Protein AF-A0A7S4VWF3-F1 (afdb_monomer_lite)

Organism: NCBI:txid311494

Foldseek 3Di:
DDDDDDDDDDDPPPPPPDVPPQQPQLVLCVPVLVADNLLSCCCCPVVVQRDLLCLLPVDDPVCLLVCCVPVGQCPRPPRVPCVDPSNVSNSVSSVSSSVVSNCVNLPNPPPDDDDDDDDDDDDPPPPPDPDDHDPPPDDLVRVLVVVVVCVQCVVVVVQQWAPWDWDDDVQFIWIWIQRNVVRDIDIWTWGDDSVVPDIDTDD

Secondary structure (DSSP, 8-state):
-----------------------HHHHHHHHTS---HHHHHHHHHTS---SHHHHHHSS-TTTHHHHIIIIIITTSTT---TTSHHHHHHHHHHHHHHHHHHHHHTT--------------------SSS-PPP--S--HHHHHHHHHHHHH-GGGGT--EEEEEEEEETTEEEEEEEETTTTEEEEEEEEEEGGGTEEEEE-

Structure (mmCIF, N/CA/C/O backbone):
data_AF-A0A7S4VWF3-F1
#
_entry.id   AF-A0A7S4VWF3-F1
#
loop_
_atom_site.group_PDB
_atom_site.id
_atom_site.type_symbol
_atom_site.label_atom_id
_atom_site.label_alt_id
_atom_site.label_comp_id
_atom_site.label_asym_id
_atom_site.label_entity_id
_atom_site.label_seq_id
_atom_site.pdbx_PDB_ins_code
_atom_site.Cartn_x
_atom_site.Cartn_y
_atom_site.Cartn_z
_atom_site.occupancy
_atom_site.B_iso_or_equiv
_atom_site.auth_seq_id
_atom_site.auth_comp_id
_atom_site.auth_asym_id
_atom_site.auth_atom_id
_atom_site.pdbx_PDB_model_num
ATOM 1 N N . SER A 1 1 ? 25.649 -27.040 -58.177 1.00 38.53 1 SER A N 1
ATOM 2 C CA . SER A 1 1 ? 25.524 -25.720 -57.527 1.00 38.53 1 SER A CA 1
ATOM 3 C C . SER A 1 1 ? 24.231 -25.697 -56.737 1.00 38.53 1 SER A C 1
ATOM 5 O O . SER A 1 1 ? 23.183 -25.820 -57.344 1.00 38.53 1 SER A O 1
ATOM 7 N N . SER A 1 2 ? 24.266 -25.858 -55.409 1.00 35.47 2 SER A N 1
ATOM 8 C CA . SER A 1 2 ? 24.386 -24.754 -54.426 1.00 35.47 2 SER A CA 1
ATOM 9 C C . SER A 1 2 ? 23.274 -23.717 -54.653 1.00 35.47 2 SER A C 1
ATOM 11 O O . SER A 1 2 ? 23.246 -23.131 -55.724 1.00 35.47 2 SER A O 1
ATOM 13 N N . ARG A 1 3 ? 22.368 -23.399 -53.720 1.00 34.69 3 ARG A N 1
ATOM 14 C CA . ARG A 1 3 ? 22.593 -23.067 -52.304 1.00 34.69 3 ARG A CA 1
ATOM 15 C C . ARG A 1 3 ? 21.216 -22.914 -51.597 1.00 34.69 3 ARG A C 1
ATOM 17 O O . ARG A 1 3 ? 20.309 -22.385 -52.221 1.00 34.69 3 ARG A O 1
ATOM 24 N N . PHE A 1 4 ? 21.108 -23.408 -50.352 1.00 33.81 4 P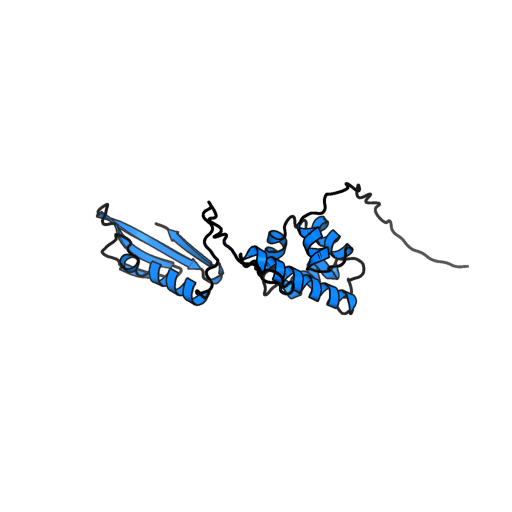HE A N 1
ATOM 25 C CA . PHE A 1 4 ? 20.362 -22.915 -49.162 1.00 33.81 4 PHE A CA 1
ATOM 26 C C . PHE A 1 4 ? 19.228 -21.878 -49.374 1.00 33.81 4 PHE A C 1
ATOM 28 O O . PHE A 1 4 ? 19.432 -20.899 -50.070 1.00 33.81 4 PHE A O 1
ATOM 35 N N . GLY A 1 5 ? 18.045 -21.929 -48.750 1.00 35.91 5 GLY A N 1
ATOM 36 C CA . GLY A 1 5 ? 17.690 -22.355 -47.389 1.00 35.91 5 GLY A CA 1
ATOM 37 C C . GLY A 1 5 ? 17.003 -21.188 -46.638 1.00 35.91 5 GLY A C 1
ATOM 38 O O . GLY A 1 5 ? 17.432 -20.053 -46.801 1.00 35.91 5 GLY A O 1
ATOM 39 N N . LEU A 1 6 ? 16.007 -21.510 -45.789 1.00 35.34 6 LEU A N 1
ATOM 40 C CA . LEU A 1 6 ? 15.236 -20.676 -44.820 1.00 35.34 6 LEU A CA 1
ATOM 41 C C . LEU A 1 6 ? 13.997 -19.946 -45.390 1.00 35.34 6 LEU A C 1
ATOM 43 O O . LEU A 1 6 ? 14.118 -19.114 -46.273 1.00 35.34 6 LEU A O 1
ATOM 47 N N . LYS A 1 7 ? 12.738 -20.270 -45.042 1.00 34.75 7 LYS A N 1
ATOM 48 C CA . LYS A 1 7 ? 12.044 -20.552 -43.757 1.00 34.75 7 LYS A CA 1
ATOM 49 C C . LYS A 1 7 ? 11.736 -19.270 -42.944 1.00 34.75 7 LYS A C 1
ATOM 51 O O . LYS A 1 7 ? 12.524 -18.884 -42.096 1.00 34.75 7 LYS A O 1
ATOM 56 N N . GLN A 1 8 ? 10.500 -18.780 -43.150 1.00 39.03 8 GLN A N 1
ATOM 57 C CA . GLN A 1 8 ? 9.500 -18.255 -42.183 1.00 39.03 8 GLN A CA 1
ATOM 58 C C . GLN A 1 8 ? 9.097 -16.769 -42.260 1.00 39.03 8 GLN A C 1
ATOM 60 O O . GLN A 1 8 ? 9.904 -15.922 -42.635 1.00 39.03 8 GLN A O 1
ATOM 65 N N . PRO A 1 9 ? 7.807 -16.491 -41.961 1.00 45.38 9 PRO A N 1
ATOM 66 C CA . PRO A 1 9 ? 7.101 -15.271 -42.307 1.00 45.38 9 PRO A CA 1
ATOM 67 C C . PRO A 1 9 ? 7.215 -14.249 -41.179 1.00 45.38 9 PRO A C 1
ATOM 69 O O . PRO A 1 9 ? 7.190 -14.599 -40.000 1.00 45.38 9 PRO A O 1
ATOM 72 N N . ILE A 1 10 ? 7.277 -12.972 -41.534 1.00 37.25 10 ILE A N 1
ATOM 73 C CA . ILE A 1 10 ? 7.151 -11.893 -40.559 1.00 37.25 10 ILE A CA 1
ATOM 74 C C . ILE A 1 10 ? 5.753 -11.319 -40.720 1.00 37.25 10 ILE A C 1
ATOM 76 O O . ILE A 1 10 ? 5.419 -10.732 -41.748 1.00 37.25 10 ILE A O 1
ATOM 80 N N . HIS A 1 11 ? 4.924 -11.583 -39.713 1.00 37.62 11 HIS A N 1
ATOM 81 C CA . HIS A 1 11 ? 3.607 -10.995 -39.551 1.00 37.62 11 HIS A CA 1
ATOM 82 C C . HIS A 1 11 ? 3.705 -9.477 -39.702 1.00 37.62 11 HIS A C 1
ATOM 84 O O . HIS A 1 11 ? 4.313 -8.791 -38.881 1.00 37.62 11 HIS A O 1
ATOM 90 N N . ASN A 1 12 ? 3.078 -8.978 -40.763 1.00 34.81 12 ASN A N 1
ATOM 91 C CA . ASN A 1 12 ? 2.768 -7.576 -40.957 1.00 34.81 12 ASN A CA 1
ATOM 92 C C . ASN A 1 12 ? 1.714 -7.169 -39.919 1.00 34.81 12 ASN A C 1
ATOM 94 O O . ASN A 1 12 ? 0.515 -7.227 -40.183 1.00 34.81 12 ASN A O 1
ATOM 98 N N . TRP A 1 13 ? 2.158 -6.795 -38.720 1.00 29.92 13 TRP A N 1
ATOM 99 C CA . TRP A 1 13 ? 1.352 -5.955 -37.845 1.00 29.92 13 TRP A CA 1
ATOM 100 C C . TRP A 1 13 ? 1.549 -4.521 -38.304 1.00 29.92 13 TRP A C 1
ATOM 102 O O . TRP A 1 13 ? 2.472 -3.817 -37.897 1.00 29.92 13 TRP A O 1
ATOM 112 N N . GLN A 1 14 ? 0.667 -4.114 -39.210 1.00 31.77 14 GLN A N 1
ATOM 113 C CA . GLN A 1 14 ? 0.405 -2.718 -39.493 1.00 31.77 14 GLN A CA 1
ATOM 114 C C . GLN A 1 14 ? -0.172 -2.113 -38.202 1.00 31.77 14 GLN A C 1
ATOM 116 O O . GLN A 1 14 ? -1.382 -2.117 -37.988 1.00 31.77 14 GLN A O 1
ATOM 121 N N . CYS A 1 15 ? 0.689 -1.658 -37.288 1.00 28.88 15 CYS A N 1
ATOM 122 C CA . CYS A 1 15 ? 0.255 -0.822 -36.178 1.00 28.88 15 CYS A CA 1
ATOM 123 C C . CYS A 1 15 ? -0.239 0.481 -36.794 1.00 28.88 15 CYS A C 1
ATOM 125 O O . CYS A 1 15 ? 0.558 1.307 -37.238 1.00 28.88 15 CYS A O 1
ATOM 127 N N . SER A 1 16 ? -1.561 0.624 -36.878 1.00 31.53 16 SER A N 1
ATOM 128 C CA . SER A 1 16 ? -2.222 1.882 -37.174 1.00 31.53 16 SER A CA 1
ATOM 129 C C . SER A 1 16 ? -1.616 2.953 -36.277 1.00 31.53 16 SER A C 1
ATOM 131 O O . SER A 1 16 ? -1.860 2.987 -35.070 1.00 31.53 16 SER A O 1
ATOM 133 N N . SER A 1 17 ? -0.793 3.802 -36.884 1.00 41.66 17 SER A N 1
ATOM 134 C CA . SER A 1 17 ? -0.270 5.021 -36.299 1.00 41.66 17 SER A CA 1
ATOM 135 C C . SER A 1 17 ? -1.445 5.966 -36.087 1.00 41.66 17 SER A C 1
ATOM 137 O O . SER A 1 17 ? -1.712 6.852 -36.897 1.00 41.66 17 SER A O 1
ATOM 139 N N . HIS A 1 18 ? -2.179 5.751 -35.000 1.00 34.28 18 HIS A N 1
ATOM 140 C CA . HIS A 1 18 ? -2.857 6.854 -34.356 1.00 34.28 18 HIS A CA 1
ATOM 141 C C . HIS A 1 18 ? -1.744 7.800 -33.902 1.00 34.28 18 HIS A C 1
ATOM 143 O O . HIS A 1 18 ? -0.791 7.331 -33.269 1.00 34.28 18 HIS A O 1
ATOM 149 N N . PRO A 1 19 ? -1.805 9.105 -34.207 1.00 43.84 19 PRO A N 1
ATOM 150 C CA . PRO A 1 19 ? -1.012 10.078 -33.480 1.00 43.84 19 PRO A CA 1
ATOM 151 C C . PRO A 1 19 ? -1.574 10.106 -32.056 1.00 43.84 19 PRO A C 1
ATOM 153 O O . PRO A 1 19 ? -2.391 10.951 -31.703 1.00 43.84 19 PRO A O 1
ATOM 156 N N . ALA A 1 20 ? -1.214 9.096 -31.262 1.00 45.59 20 ALA A N 1
ATOM 157 C CA . ALA A 1 20 ? -1.519 9.055 -29.854 1.00 45.59 20 ALA A CA 1
ATOM 158 C C . ALA A 1 20 ? -0.804 10.263 -29.263 1.00 45.59 20 ALA A C 1
ATOM 160 O O . ALA A 1 20 ? 0.421 10.372 -29.359 1.00 45.59 20 ALA A O 1
ATOM 161 N N . ALA A 1 21 ? -1.571 11.190 -28.692 1.00 50.94 21 ALA A N 1
ATOM 162 C CA . ALA A 1 21 ? -1.029 12.073 -27.679 1.00 50.94 21 ALA A CA 1
ATOM 163 C C . ALA A 1 21 ? -0.186 11.183 -26.756 1.00 50.94 21 ALA A C 1
ATOM 165 O O . ALA A 1 21 ? -0.717 10.221 -26.198 1.00 50.94 21 ALA A O 1
ATOM 166 N N . MET A 1 22 ? 1.134 11.398 -26.729 1.00 61.12 22 MET A N 1
ATOM 167 C CA . MET A 1 22 ? 2.022 10.559 -25.928 1.00 61.12 22 MET A CA 1
ATOM 168 C C . MET A 1 22 ? 1.459 10.504 -24.512 1.00 61.12 22 MET A C 1
ATOM 170 O O . MET A 1 22 ? 1.149 11.550 -23.939 1.00 61.12 22 MET A O 1
ATOM 174 N N . SER A 1 23 ? 1.288 9.295 -23.972 1.00 73.50 23 SER A N 1
ATOM 175 C CA . SER A 1 23 ? 0.817 9.153 -22.599 1.00 73.50 23 SER A CA 1
ATOM 176 C C . SER A 1 23 ? 1.778 9.893 -21.669 1.00 73.50 23 SER A C 1
ATOM 178 O O . SER A 1 23 ? 2.980 9.989 -21.941 1.00 73.50 23 SER A O 1
ATOM 180 N N . ALA A 1 24 ? 1.261 10.420 -20.559 1.00 78.75 24 ALA A N 1
ATOM 181 C CA . ALA A 1 24 ? 2.091 11.121 -19.580 1.00 78.75 24 ALA A CA 1
ATOM 182 C C . ALA A 1 24 ? 3.281 10.251 -19.125 1.00 78.75 24 ALA A C 1
ATOM 184 O O . ALA A 1 24 ? 4.382 10.763 -18.925 1.00 78.75 24 ALA A O 1
ATOM 185 N N . LEU A 1 25 ? 3.091 8.924 -19.064 1.00 81.25 25 LEU A N 1
ATOM 186 C CA . LEU A 1 25 ? 4.159 7.959 -18.814 1.00 81.25 25 LEU A CA 1
ATOM 187 C C . LEU A 1 25 ? 5.212 7.926 -19.933 1.00 81.25 25 LEU A C 1
ATOM 189 O O . LEU A 1 25 ? 6.406 7.959 -19.638 1.00 81.25 25 LEU A O 1
ATOM 193 N N . ALA A 1 26 ? 4.807 7.873 -21.206 1.00 82.25 26 ALA A N 1
ATOM 194 C CA . ALA A 1 26 ? 5.749 7.860 -22.327 1.00 82.25 26 ALA A CA 1
ATOM 195 C C . ALA A 1 26 ? 6.644 9.105 -22.314 1.00 82.25 26 ALA A C 1
ATOM 197 O O . ALA A 1 26 ? 7.864 9.016 -22.461 1.00 82.25 26 ALA A O 1
ATOM 198 N N . GLN A 1 27 ? 6.031 10.265 -22.075 1.00 81.81 27 GLN A N 1
ATOM 199 C CA . GLN A 1 27 ? 6.728 11.542 -22.025 1.00 81.81 27 GLN A CA 1
ATOM 200 C C . GLN A 1 27 ? 7.688 11.627 -20.828 1.00 81.81 27 GLN A C 1
ATOM 202 O O . GLN A 1 27 ? 8.812 12.102 -20.987 1.00 81.81 27 GLN A O 1
ATOM 207 N N . PHE A 1 28 ? 7.288 11.102 -19.668 1.00 83.75 28 PHE A N 1
ATOM 208 C CA . PHE A 1 28 ? 8.131 11.001 -18.476 1.00 83.75 28 PHE A CA 1
ATOM 209 C C . PHE A 1 28 ? 9.357 10.098 -18.700 1.00 83.75 28 PHE A C 1
ATOM 211 O O . PHE A 1 28 ? 10.493 10.489 -18.432 1.00 83.75 28 PHE A O 1
ATOM 218 N N . LEU A 1 29 ? 9.170 8.901 -19.265 1.00 85.56 29 LEU A N 1
ATOM 219 C CA . LEU A 1 29 ? 10.279 7.969 -19.498 1.00 85.56 29 LEU A CA 1
ATOM 220 C C . LEU A 1 29 ? 11.288 8.499 -20.531 1.00 85.56 29 LEU A C 1
ATOM 222 O O . LEU A 1 29 ? 12.496 8.315 -20.358 1.00 85.56 29 LEU A O 1
ATOM 226 N N . LEU A 1 30 ? 10.814 9.189 -21.573 1.00 82.94 30 LEU A N 1
ATOM 227 C CA . LEU A 1 30 ? 11.665 9.800 -22.600 1.00 82.94 30 LEU A CA 1
ATOM 228 C C . LEU A 1 30 ? 12.433 11.025 -22.081 1.00 82.94 30 LEU A C 1
ATOM 230 O O . LEU A 1 30 ? 13.633 11.151 -22.338 1.00 82.94 30 LEU A O 1
ATOM 234 N N . ASN A 1 31 ? 11.769 11.923 -21.349 1.00 79.75 31 ASN A N 1
ATOM 235 C CA . ASN A 1 31 ? 12.356 13.206 -20.954 1.00 79.75 31 ASN A CA 1
ATOM 236 C C . ASN A 1 31 ? 13.151 13.115 -19.648 1.00 79.75 31 ASN A C 1
ATOM 238 O O . ASN A 1 31 ? 14.320 13.521 -19.614 1.00 79.75 31 ASN A O 1
ATOM 242 N N . ASP A 1 32 ? 12.537 12.559 -18.604 1.00 77.12 32 ASP A N 1
ATOM 243 C CA . ASP A 1 32 ? 13.110 12.470 -17.259 1.00 77.12 32 ASP A CA 1
ATOM 244 C C . ASP A 1 32 ? 13.979 11.219 -17.115 1.00 77.12 32 ASP A C 1
ATOM 246 O O . ASP A 1 32 ? 15.108 11.280 -16.630 1.00 77.12 32 ASP A O 1
ATOM 250 N N . GLY A 1 33 ? 13.488 10.082 -17.613 1.00 76.94 33 GLY A N 1
ATOM 251 C CA . GLY A 1 33 ? 14.220 8.816 -17.582 1.00 76.94 33 GLY A CA 1
ATOM 252 C C . GLY A 1 33 ? 15.327 8.697 -18.630 1.00 76.94 33 GLY A C 1
ATOM 253 O O . GLY A 1 33 ? 16.226 7.868 -18.481 1.00 76.94 33 GLY A O 1
ATOM 254 N N . ARG A 1 34 ? 15.273 9.500 -19.706 1.00 81.44 34 ARG A N 1
ATOM 255 C CA . ARG A 1 34 ? 16.136 9.376 -20.903 1.00 81.44 34 ARG A CA 1
ATOM 256 C C . ARG A 1 34 ? 16.149 7.958 -21.489 1.00 81.44 34 ARG A C 1
ATOM 258 O O . ARG A 1 34 ? 17.138 7.541 -22.103 1.00 81.44 34 ARG A O 1
ATOM 265 N N . VAL A 1 35 ? 15.072 7.211 -21.263 1.00 83.00 35 VAL A N 1
ATOM 266 C CA . VAL A 1 35 ? 14.900 5.826 -21.699 1.00 83.00 35 VAL A CA 1
ATOM 267 C C . VAL A 1 35 ? 14.734 5.802 -23.216 1.00 83.00 35 VAL A C 1
ATOM 269 O O . VAL A 1 35 ? 14.142 6.708 -23.801 1.00 83.00 35 VAL A O 1
ATOM 272 N N . ASP A 1 36 ? 15.299 4.785 -23.862 1.00 84.12 36 ASP A N 1
ATOM 273 C CA . ASP A 1 36 ? 15.212 4.633 -25.313 1.00 84.12 36 ASP A CA 1
ATOM 274 C C . ASP A 1 36 ? 13.757 4.498 -25.798 1.00 84.12 36 ASP A C 1
ATOM 276 O O . ASP A 1 36 ? 12.934 3.834 -25.164 1.00 84.12 36 ASP A O 1
ATOM 280 N N . ALA A 1 37 ? 13.439 5.100 -26.946 1.00 80.94 37 ALA A N 1
ATOM 281 C CA . ALA A 1 37 ? 12.085 5.122 -27.493 1.00 80.94 37 ALA A CA 1
ATOM 282 C C . ALA A 1 37 ? 11.513 3.715 -27.742 1.00 80.94 37 ALA A C 1
ATOM 284 O O . ALA A 1 37 ? 10.313 3.507 -27.558 1.00 80.94 37 ALA A O 1
ATOM 285 N N . GLN A 1 38 ? 12.350 2.731 -28.099 1.00 78.12 38 GLN A N 1
ATOM 286 C CA . GLN A 1 38 ? 11.892 1.351 -28.292 1.00 78.12 38 GLN A CA 1
ATOM 287 C C . GLN A 1 38 ? 11.464 0.703 -26.971 1.00 78.12 38 GLN A C 1
ATOM 289 O O . GLN A 1 38 ? 10.473 -0.026 -26.922 1.00 78.12 38 GLN A O 1
ATOM 294 N N . VAL A 1 39 ? 12.177 1.012 -25.888 1.00 80.75 39 VAL A N 1
ATOM 295 C CA . VAL A 1 39 ? 11.854 0.543 -24.538 1.00 80.75 39 VAL A CA 1
ATOM 296 C C . VAL A 1 39 ? 10.562 1.200 -24.046 1.00 80.75 39 VAL A C 1
ATOM 298 O O . VAL A 1 39 ? 9.691 0.517 -23.514 1.00 80.75 39 VAL A O 1
ATOM 301 N N . VAL A 1 40 ? 10.385 2.501 -24.287 1.00 82.38 40 VAL A N 1
ATOM 302 C CA . VAL A 1 40 ? 9.151 3.224 -23.929 1.00 82.38 40 VAL A CA 1
ATOM 303 C C . VAL A 1 40 ? 7.939 2.707 -24.705 1.00 82.38 40 VAL A C 1
ATOM 305 O O . VAL A 1 40 ? 6.874 2.499 -24.119 1.00 82.38 40 VAL A O 1
ATOM 308 N N . SER A 1 41 ? 8.102 2.434 -26.002 1.00 80.50 41 SER A N 1
ATOM 309 C CA . SER A 1 41 ? 7.056 1.819 -26.825 1.00 80.50 41 SER A CA 1
ATOM 310 C C . SER A 1 41 ? 6.650 0.454 -26.274 1.00 80.50 41 SER A C 1
ATOM 312 O O . SER A 1 41 ? 5.464 0.161 -26.173 1.00 80.50 41 SER A O 1
ATOM 314 N N . TYR A 1 42 ? 7.614 -0.370 -25.857 1.00 81.44 42 TYR A N 1
ATOM 315 C CA . TYR A 1 42 ? 7.329 -1.672 -25.259 1.00 81.44 42 TYR A CA 1
ATOM 316 C C . TYR A 1 42 ? 6.576 -1.544 -23.923 1.00 81.44 42 TYR A C 1
ATOM 318 O O . TYR A 1 42 ? 5.564 -2.213 -23.717 1.00 81.44 42 TYR A O 1
ATOM 326 N N . VAL A 1 43 ? 7.007 -0.642 -23.036 1.00 81.00 43 VAL A N 1
ATOM 327 C CA . VAL A 1 43 ? 6.359 -0.419 -21.729 1.00 81.00 43 VAL A CA 1
ATOM 328 C C . VAL A 1 43 ? 4.913 0.072 -21.873 1.00 81.00 43 VAL A C 1
ATOM 330 O O . VAL A 1 43 ? 4.028 -0.377 -21.151 1.00 81.00 43 VAL A O 1
ATOM 333 N N . THR A 1 44 ? 4.645 0.957 -22.828 1.00 79.56 44 THR A N 1
ATOM 334 C CA . THR A 1 44 ? 3.305 1.545 -22.999 1.00 79.56 44 THR A CA 1
ATOM 335 C C . THR A 1 44 ? 2.372 0.692 -23.854 1.00 79.56 44 THR A C 1
ATOM 337 O O . THR A 1 44 ? 1.175 0.668 -23.602 1.00 79.56 44 THR A O 1
ATOM 340 N N . GLN A 1 45 ? 2.891 -0.042 -24.843 1.00 76.81 45 GLN A N 1
ATOM 341 C CA . GLN A 1 45 ? 2.058 -0.821 -25.769 1.00 76.81 45 GLN A CA 1
ATOM 342 C C . GLN A 1 45 ? 1.964 -2.304 -25.397 1.00 76.81 45 GLN A C 1
ATOM 344 O O . GLN A 1 45 ? 0.929 -2.921 -25.630 1.00 76.81 45 GLN A O 1
ATOM 349 N N . THR A 1 46 ? 3.035 -2.892 -24.849 1.00 76.69 46 THR A N 1
ATOM 350 C CA . THR A 1 46 ? 3.084 -4.330 -24.513 1.00 76.69 46 THR A CA 1
ATOM 351 C C . THR A 1 46 ? 2.750 -4.580 -23.049 1.00 76.69 46 THR A C 1
ATOM 353 O O . THR A 1 46 ? 1.925 -5.438 -22.759 1.00 76.69 46 THR A O 1
ATOM 356 N N . LEU A 1 47 ? 3.357 -3.821 -22.131 1.00 77.00 47 LEU A N 1
ATOM 357 C CA . LEU A 1 47 ? 3.030 -3.906 -20.700 1.00 77.00 47 LEU A CA 1
ATOM 358 C C . LEU A 1 47 ? 1.766 -3.115 -20.331 1.00 77.00 47 LEU A C 1
ATOM 360 O O . LEU A 1 47 ? 1.259 -3.296 -19.231 1.00 77.00 47 LEU A O 1
ATOM 364 N N . GLN A 1 48 ? 1.260 -2.279 -21.249 1.00 79.38 48 GLN A N 1
ATOM 365 C CA . GLN A 1 48 ? 0.041 -1.476 -21.080 1.00 79.38 48 GLN A CA 1
ATOM 366 C C . GLN A 1 48 ? 0.037 -0.667 -19.778 1.00 79.38 48 GLN A C 1
ATOM 368 O O . GLN A 1 48 ? -0.961 -0.594 -19.072 1.00 79.38 48 GLN A O 1
ATOM 373 N N . LEU A 1 49 ? 1.180 -0.071 -19.435 1.00 79.19 49 LEU A N 1
ATOM 374 C CA . LEU A 1 49 ? 1.240 0.848 -18.305 1.00 79.19 49 LEU A CA 1
ATOM 375 C C . LEU A 1 49 ? 0.703 2.209 -18.756 1.00 79.19 49 LEU A C 1
ATOM 377 O O . LEU A 1 49 ? 1.311 2.875 -19.599 1.00 79.19 49 LEU A O 1
ATOM 381 N N . ASP A 1 50 ? -0.435 2.615 -18.201 1.00 75.12 50 ASP A N 1
ATOM 382 C CA . ASP A 1 50 ? -1.139 3.840 -18.591 1.00 75.12 50 ASP A CA 1
ATOM 383 C C . ASP A 1 50 ? -0.651 5.081 -17.827 1.00 75.12 50 ASP A C 1
ATOM 385 O O . ASP A 1 50 ? -0.768 6.210 -18.317 1.00 75.12 50 ASP A O 1
ATOM 389 N N . SER A 1 51 ? -0.048 4.899 -16.645 1.00 80.31 51 SER A N 1
ATOM 390 C CA . SER A 1 51 ? 0.372 6.006 -15.782 1.00 80.31 51 SER A CA 1
ATOM 391 C C . SER A 1 51 ? 1.757 5.836 -15.144 1.00 80.31 51 SER A C 1
ATOM 393 O O . SER A 1 51 ? 2.305 4.739 -15.027 1.00 80.31 51 SER A O 1
ATOM 395 N N . VAL A 1 52 ? 2.329 6.960 -14.691 1.00 81.19 52 VAL A N 1
ATOM 396 C CA . VAL A 1 52 ? 3.570 6.996 -13.888 1.00 81.19 52 VAL A CA 1
ATOM 397 C C . VAL A 1 52 ? 3.399 6.219 -12.578 1.00 81.19 52 VAL A C 1
ATOM 399 O O . VAL A 1 52 ? 4.337 5.564 -12.130 1.00 81.19 52 VAL A O 1
ATOM 402 N N . SER A 1 53 ? 2.195 6.228 -12.001 1.00 79.69 53 SER A N 1
ATOM 403 C CA . SER A 1 53 ? 1.861 5.462 -10.799 1.00 79.69 53 SER A CA 1
ATOM 404 C C . SER A 1 53 ? 1.794 3.959 -11.061 1.00 79.69 53 SER A C 1
ATOM 406 O O . SER A 1 53 ? 2.314 3.199 -10.247 1.00 79.69 53 SER A O 1
ATOM 408 N N . ASP A 1 54 ? 1.229 3.518 -12.187 1.00 79.38 54 ASP A N 1
ATOM 409 C CA . ASP A 1 54 ? 1.236 2.095 -12.559 1.00 79.38 54 ASP A CA 1
ATOM 410 C C . ASP A 1 54 ? 2.670 1.615 -12.750 1.00 79.38 54 ASP A C 1
ATOM 412 O O . ASP A 1 54 ? 3.070 0.606 -12.182 1.00 79.38 54 ASP A O 1
ATOM 416 N N . PHE A 1 55 ? 3.493 2.403 -13.444 1.00 83.62 55 PHE A N 1
ATOM 417 C CA . PHE A 1 55 ? 4.919 2.124 -13.589 1.00 83.62 55 PHE A CA 1
ATOM 418 C C . PHE A 1 55 ? 5.673 2.071 -12.251 1.00 83.62 55 PHE A C 1
ATOM 420 O O . PHE A 1 55 ? 6.522 1.200 -12.062 1.00 83.62 55 PHE A O 1
ATOM 427 N N . ALA A 1 56 ? 5.363 2.962 -11.307 1.00 82.94 56 ALA A N 1
ATOM 428 C CA . ALA A 1 56 ? 5.981 2.965 -9.983 1.00 82.94 56 ALA A CA 1
ATOM 429 C C . ALA A 1 56 ? 5.615 1.721 -9.155 1.00 82.94 56 ALA A C 1
ATOM 431 O O . ALA A 1 56 ? 6.473 1.197 -8.446 1.00 82.94 56 ALA A O 1
ATOM 432 N N . ASN A 1 57 ? 4.373 1.245 -9.264 1.00 81.50 57 ASN A N 1
ATOM 433 C CA . ASN A 1 57 ? 3.837 0.159 -8.439 1.00 81.50 57 ASN A CA 1
ATOM 434 C C . ASN A 1 57 ? 3.891 -1.226 -9.104 1.00 81.50 57 ASN A C 1
ATOM 436 O O . ASN A 1 57 ? 3.584 -2.218 -8.449 1.00 81.50 57 ASN A O 1
ATOM 440 N N . PHE A 1 58 ? 4.284 -1.318 -10.378 1.00 80.56 58 PHE A N 1
ATOM 441 C CA . PHE A 1 58 ? 4.298 -2.588 -11.110 1.00 80.56 58 PHE A CA 1
ATOM 442 C C . PHE A 1 58 ? 5.306 -3.607 -10.550 1.00 80.56 58 PHE A C 1
ATOM 444 O O . PHE A 1 58 ? 5.036 -4.805 -10.548 1.00 80.56 58 PHE A O 1
ATOM 451 N N . TRP A 1 59 ? 6.450 -3.142 -10.034 1.00 79.31 59 TRP A N 1
ATOM 452 C CA . TRP A 1 59 ? 7.433 -3.983 -9.340 1.00 79.31 59 TRP A CA 1
ATOM 453 C C . TRP A 1 59 ? 7.693 -3.469 -7.927 1.00 79.31 59 TRP A C 1
ATOM 455 O O . TRP A 1 59 ? 7.736 -2.262 -7.692 1.00 79.31 59 TRP A O 1
ATOM 465 N N . THR A 1 60 ? 7.973 -4.382 -6.995 1.00 75.19 60 THR A N 1
ATOM 466 C CA . THR A 1 60 ? 8.506 -4.017 -5.675 1.00 75.19 60 THR A CA 1
ATOM 467 C C . THR A 1 60 ? 10.005 -3.700 -5.751 1.00 75.19 60 THR A C 1
ATOM 469 O O . THR A 1 60 ? 10.701 -4.103 -6.683 1.00 75.19 60 THR A O 1
ATOM 472 N N . SER A 1 61 ? 10.561 -3.015 -4.746 1.00 71.06 61 SER A N 1
ATOM 473 C CA . SER A 1 61 ? 12.001 -2.698 -4.692 1.00 71.06 61 SER A CA 1
ATOM 474 C C . SER A 1 61 ? 12.921 -3.912 -4.687 1.00 71.06 61 SER A C 1
ATOM 476 O O . SER A 1 61 ? 14.022 -3.829 -5.231 1.00 71.06 61 SER A O 1
ATOM 478 N N . ALA A 1 62 ? 12.461 -5.030 -4.129 1.00 72.06 62 ALA A N 1
ATOM 479 C CA . ALA A 1 62 ? 13.182 -6.295 -4.144 1.00 72.06 62 ALA A CA 1
ATOM 480 C C . ALA A 1 62 ? 13.146 -6.974 -5.524 1.00 72.06 62 ALA A C 1
ATOM 482 O O . ALA A 1 62 ? 14.072 -7.698 -5.883 1.00 72.06 62 ALA A O 1
ATOM 483 N N . GLU A 1 63 ? 12.092 -6.735 -6.305 1.00 74.94 63 GLU A N 1
ATOM 484 C CA . GLU A 1 63 ? 11.864 -7.396 -7.592 1.00 74.94 63 GLU A CA 1
ATOM 485 C C . GLU A 1 63 ? 12.322 -6.551 -8.777 1.00 74.94 63 GLU A C 1
ATOM 487 O O . GLU A 1 63 ? 12.612 -7.103 -9.833 1.00 74.94 63 GLU A O 1
ATOM 492 N N . TYR A 1 64 ? 12.455 -5.237 -8.594 1.00 79.06 64 TYR A N 1
ATOM 493 C CA . TYR A 1 64 ? 12.726 -4.272 -9.652 1.00 79.06 64 TYR A CA 1
ATOM 494 C C . TYR A 1 64 ? 13.912 -4.650 -10.551 1.00 79.06 64 TYR A C 1
ATOM 496 O O . TYR A 1 64 ? 13.784 -4.658 -11.773 1.00 79.06 64 TYR A O 1
ATOM 504 N N . GLU A 1 65 ? 15.071 -4.986 -9.972 1.00 71.56 65 GLU A N 1
ATOM 505 C CA . GLU A 1 65 ? 16.276 -5.292 -10.762 1.00 71.56 65 GLU A CA 1
ATOM 506 C C . GLU A 1 65 ? 16.091 -6.514 -11.656 1.00 71.56 65 GLU A C 1
ATOM 508 O O . GLU A 1 65 ? 16.497 -6.501 -12.817 1.00 71.56 65 GLU A O 1
ATOM 513 N N . LYS A 1 66 ? 15.456 -7.558 -11.121 1.00 74.31 66 LYS A N 1
ATOM 514 C CA . LYS A 1 66 ? 15.243 -8.811 -11.840 1.00 74.31 66 LYS A CA 1
ATOM 515 C C . LYS A 1 66 ? 14.074 -8.697 -12.819 1.00 74.31 66 LYS A C 1
ATOM 517 O O . LYS A 1 66 ? 14.178 -9.189 -13.939 1.00 74.31 66 LYS A O 1
ATOM 522 N N . GLY A 1 67 ? 13.006 -8.018 -12.410 1.00 75.12 67 GLY A N 1
ATOM 523 C CA . GLY A 1 67 ? 11.796 -7.783 -13.192 1.00 75.12 67 GLY A CA 1
ATOM 524 C C . GLY A 1 67 ? 12.065 -6.905 -14.406 1.00 75.12 67 GLY A C 1
ATOM 525 O O . GLY A 1 67 ? 11.825 -7.325 -15.528 1.00 75.12 67 GLY A O 1
ATOM 526 N N . VAL A 1 68 ? 12.698 -5.741 -14.241 1.00 78.81 68 VAL A N 1
ATOM 527 C CA . VAL A 1 68 ? 13.003 -4.860 -15.383 1.00 78.81 68 VAL A CA 1
ATOM 528 C C . VAL A 1 68 ? 13.932 -5.524 -16.398 1.00 78.81 68 VAL A C 1
ATOM 530 O O . VAL A 1 68 ? 13.747 -5.364 -17.607 1.00 78.81 68 VAL A O 1
ATOM 533 N N . GLN A 1 69 ? 14.913 -6.301 -15.939 1.00 75.25 69 GLN A N 1
ATOM 534 C CA . GLN A 1 69 ? 15.802 -7.020 -16.848 1.00 75.25 69 GLN A CA 1
ATOM 535 C C . GLN A 1 69 ? 15.073 -8.124 -17.627 1.00 75.25 69 GLN A C 1
ATOM 537 O O . GLN A 1 69 ? 15.262 -8.221 -18.839 1.00 75.25 69 GLN A O 1
ATOM 542 N N . ALA A 1 70 ? 14.237 -8.925 -16.959 1.00 74.75 70 ALA A N 1
ATOM 543 C CA . ALA A 1 70 ? 13.548 -10.062 -17.571 1.00 74.75 70 ALA A CA 1
ATOM 544 C C . ALA A 1 70 ? 12.320 -9.658 -18.409 1.00 74.75 70 ALA A C 1
ATOM 546 O O . ALA A 1 70 ? 12.099 -10.206 -19.492 1.00 74.75 70 ALA A O 1
ATOM 547 N N . ASP A 1 71 ? 11.540 -8.694 -17.923 1.00 71.12 71 ASP A N 1
ATOM 548 C CA . ASP A 1 71 ? 10.225 -8.349 -18.467 1.00 71.12 71 ASP A CA 1
ATOM 549 C C . ASP A 1 71 ? 10.297 -7.241 -19.524 1.00 71.12 71 ASP A C 1
ATOM 551 O O . ASP A 1 71 ? 9.477 -7.226 -20.443 1.00 71.12 71 ASP A O 1
ATOM 555 N N . ILE A 1 72 ? 11.288 -6.342 -19.431 1.00 76.81 72 ILE A N 1
ATOM 556 C CA . ILE A 1 72 ? 11.479 -5.225 -20.369 1.00 76.81 72 ILE A CA 1
ATOM 557 C C . ILE A 1 72 ? 12.737 -5.438 -21.212 1.00 76.81 72 ILE A C 1
ATOM 559 O O . ILE A 1 72 ? 12.650 -5.658 -22.416 1.00 76.81 72 ILE A O 1
ATOM 563 N N . VAL A 1 73 ? 13.924 -5.370 -20.603 1.00 75.62 73 VAL A N 1
ATOM 564 C CA . VAL A 1 73 ? 15.191 -5.236 -21.348 1.00 75.62 73 VAL A CA 1
ATOM 565 C C . VAL A 1 73 ? 15.447 -6.447 -22.250 1.00 75.62 73 VAL A C 1
ATOM 567 O O . VAL A 1 73 ? 15.769 -6.276 -23.422 1.00 75.62 73 VAL A O 1
ATOM 570 N N . GLN A 1 74 ? 15.212 -7.664 -21.750 1.00 78.25 74 GLN A N 1
ATOM 571 C CA . GLN A 1 74 ? 15.374 -8.894 -22.530 1.00 78.25 74 GLN A CA 1
ATOM 572 C C . GLN A 1 74 ? 14.354 -9.030 -23.677 1.00 78.25 74 GLN A C 1
ATOM 574 O O . GLN A 1 74 ? 14.600 -9.749 -24.647 1.00 78.25 74 GLN A O 1
ATOM 579 N N . LYS A 1 75 ? 13.196 -8.371 -23.569 1.00 78.12 75 LYS A N 1
ATOM 580 C CA . LYS A 1 75 ? 12.088 -8.481 -24.528 1.00 78.12 75 LYS A CA 1
ATOM 581 C C . LYS A 1 75 ? 12.128 -7.414 -25.619 1.00 78.12 75 LYS A C 1
ATOM 583 O O . LYS A 1 75 ? 11.524 -7.610 -26.673 1.00 78.12 75 LYS A O 1
ATOM 588 N N . VAL A 1 76 ? 12.859 -6.320 -25.406 1.00 78.19 76 VAL A N 1
ATOM 589 C CA . VAL A 1 76 ? 13.025 -5.262 -26.408 1.00 78.19 76 VAL A CA 1
ATOM 590 C C . VAL A 1 76 ? 14.077 -5.681 -27.437 1.00 78.19 76 VAL A C 1
ATOM 592 O O . VAL A 1 76 ? 15.227 -5.988 -27.111 1.00 78.19 76 VAL A O 1
ATOM 595 N N . ALA A 1 77 ? 13.684 -5.663 -28.711 1.00 71.94 77 ALA A N 1
ATOM 596 C CA . ALA A 1 77 ? 14.588 -5.927 -29.824 1.00 71.94 77 ALA A CA 1
ATOM 597 C C . ALA A 1 77 ? 15.780 -4.951 -29.785 1.00 71.94 77 ALA A C 1
ATOM 599 O O . ALA A 1 77 ? 15.587 -3.740 -29.760 1.00 71.94 77 ALA A O 1
ATOM 600 N N . GLY A 1 78 ? 17.007 -5.482 -29.760 1.00 68.62 78 GLY A N 1
ATOM 601 C CA . GLY A 1 78 ? 18.243 -4.693 -29.645 1.00 68.62 78 GLY A CA 1
ATOM 602 C C . GLY A 1 78 ? 18.852 -4.623 -28.237 1.00 68.62 78 GLY A C 1
ATOM 603 O O . GLY A 1 78 ? 20.009 -4.231 -28.113 1.00 68.62 78 GLY A O 1
ATOM 604 N N . PHE A 1 79 ? 18.135 -5.070 -27.196 1.00 71.25 79 PHE A N 1
ATOM 605 C CA . PHE A 1 79 ? 18.630 -5.095 -25.807 1.00 71.25 79 PHE A CA 1
ATOM 606 C C . PHE A 1 79 ? 18.607 -6.486 -25.147 1.00 71.25 79 PHE A C 1
ATOM 608 O O . PHE A 1 79 ? 18.886 -6.605 -23.955 1.00 71.25 79 PHE A O 1
ATOM 615 N N . GLY A 1 80 ? 18.348 -7.546 -25.924 1.00 64.19 80 GLY A N 1
ATOM 616 C CA . GLY A 1 80 ? 18.279 -8.933 -25.440 1.00 64.19 80 GLY A CA 1
ATOM 617 C C . GLY A 1 80 ? 19.531 -9.413 -24.691 1.00 64.19 80 GLY A C 1
ATOM 618 O O . GLY A 1 80 ? 19.423 -10.198 -23.750 1.00 64.19 80 GLY A O 1
ATOM 619 N N . ASP A 1 81 ? 20.707 -8.891 -25.051 1.00 75.50 81 ASP A N 1
ATOM 620 C CA . ASP A 1 81 ? 21.947 -9.089 -24.303 1.00 75.50 81 ASP A CA 1
ATOM 621 C C . ASP A 1 81 ? 22.014 -8.143 -23.099 1.00 75.50 81 ASP A C 1
ATOM 623 O O . ASP A 1 81 ? 22.593 -7.051 -23.160 1.00 75.50 81 ASP A O 1
ATOM 627 N N . THR A 1 82 ? 21.479 -8.594 -21.963 1.00 69.19 82 THR A N 1
ATOM 628 C CA . THR A 1 82 ? 21.471 -7.861 -20.678 1.00 69.19 82 THR A CA 1
ATOM 629 C C . THR A 1 82 ? 22.872 -7.509 -20.161 1.00 69.19 82 THR A C 1
ATOM 631 O O . THR A 1 82 ? 23.043 -6.603 -19.346 1.00 69.19 82 THR A O 1
ATOM 634 N N . SER A 1 83 ? 23.905 -8.191 -20.665 1.00 73.00 83 SER A N 1
ATOM 635 C CA . SER A 1 83 ? 25.308 -7.922 -20.339 1.00 73.00 83 SER A CA 1
ATOM 636 C C . SER A 1 83 ? 25.939 -6.800 -21.170 1.00 73.00 83 SER A C 1
ATOM 638 O O . SER A 1 83 ? 27.016 -6.314 -20.798 1.00 73.00 83 SER A O 1
ATOM 640 N N . SER A 1 84 ? 25.280 -6.359 -22.248 1.00 75.75 84 SER A N 1
ATOM 641 C CA . SER A 1 84 ? 25.775 -5.292 -23.119 1.00 75.75 84 SER A CA 1
ATOM 642 C C . SER A 1 84 ? 25.785 -3.927 -22.407 1.00 75.75 84 SER A C 1
ATOM 644 O O . SER A 1 84 ? 24.924 -3.652 -21.563 1.00 75.75 84 SER A O 1
ATOM 646 N N . PRO A 1 85 ? 26.732 -3.027 -22.739 1.00 73.31 85 PRO A N 1
ATOM 647 C CA . PRO A 1 85 ? 26.767 -1.678 -22.169 1.00 73.31 85 PRO A CA 1
ATOM 648 C C . PRO A 1 85 ? 25.474 -0.891 -22.419 1.00 73.31 85 PRO A C 1
ATOM 650 O O . PRO A 1 85 ? 25.032 -0.143 -21.550 1.00 73.31 85 PRO A O 1
ATOM 653 N N . ALA A 1 86 ? 24.840 -1.100 -23.577 1.00 72.81 86 ALA A N 1
ATOM 654 C CA . ALA A 1 86 ? 23.588 -0.453 -23.946 1.00 72.81 86 ALA A CA 1
ATOM 655 C C . ALA A 1 86 ? 22.416 -0.930 -23.068 1.00 72.81 86 ALA A C 1
ATOM 657 O O . ALA A 1 86 ? 21.686 -0.100 -22.531 1.00 72.81 86 ALA A O 1
ATOM 658 N N . ALA A 1 87 ? 22.279 -2.242 -22.838 1.00 73.12 87 ALA A N 1
ATOM 659 C CA . ALA A 1 87 ? 21.240 -2.802 -21.966 1.00 73.12 87 ALA A CA 1
ATOM 660 C C . ALA A 1 87 ? 21.422 -2.396 -20.494 1.00 73.12 87 ALA A C 1
ATOM 662 O O . ALA A 1 87 ? 20.460 -2.028 -19.814 1.00 73.12 87 ALA A O 1
ATOM 663 N N . LYS A 1 88 ? 22.670 -2.378 -20.007 1.00 76.12 88 LYS A N 1
ATOM 664 C CA . LYS A 1 88 ? 23.001 -1.877 -18.663 1.00 76.12 88 LYS A CA 1
ATOM 665 C C . LYS A 1 88 ? 22.648 -0.402 -18.515 1.00 76.12 88 LYS A C 1
ATOM 667 O O . LYS A 1 88 ? 22.053 -0.013 -17.513 1.00 76.12 88 LYS A O 1
ATOM 672 N N . LEU A 1 89 ? 22.954 0.408 -19.529 1.00 77.50 89 LEU A N 1
ATOM 673 C CA . LEU A 1 89 ? 22.607 1.825 -19.539 1.00 77.50 89 LEU A CA 1
ATOM 674 C C . LEU A 1 89 ? 21.087 2.037 -19.492 1.00 77.50 89 LEU A C 1
ATOM 676 O O . LEU A 1 89 ? 20.626 2.871 -18.715 1.00 77.50 89 LEU A O 1
ATOM 680 N N . GLN A 1 90 ? 20.307 1.261 -20.254 1.00 74.94 90 GLN A N 1
ATOM 681 C CA . GLN A 1 90 ? 18.841 1.325 -20.192 1.00 74.94 90 GLN A CA 1
ATOM 682 C C . GLN A 1 90 ? 18.296 0.882 -18.832 1.00 74.94 90 GLN A C 1
ATOM 684 O O . GLN A 1 90 ? 17.402 1.531 -18.301 1.00 74.94 90 GLN A O 1
ATOM 689 N N . THR A 1 91 ? 18.877 -0.151 -18.220 1.00 77.19 91 THR A N 1
ATOM 690 C CA . THR A 1 91 ? 18.490 -0.601 -16.871 1.00 77.19 91 THR A CA 1
ATOM 691 C C . THR A 1 91 ? 18.722 0.499 -15.831 1.00 77.19 91 THR A C 1
ATOM 693 O O . THR A 1 91 ? 17.855 0.764 -15.003 1.00 77.19 91 THR A O 1
ATOM 696 N N . THR A 1 92 ? 19.859 1.198 -15.892 1.00 77.88 92 THR A N 1
ATOM 697 C CA . THR A 1 92 ? 20.160 2.320 -14.986 1.00 77.88 92 THR A CA 1
ATOM 698 C C . THR A 1 92 ? 19.201 3.492 -15.188 1.00 77.88 92 THR A C 1
ATOM 700 O O . THR A 1 92 ? 18.745 4.094 -14.218 1.00 77.88 92 THR A O 1
ATOM 703 N N . ARG A 1 93 ? 18.874 3.808 -16.442 1.00 79.69 93 ARG A N 1
ATOM 704 C CA . ARG A 1 93 ? 17.937 4.882 -16.800 1.00 79.69 93 ARG A CA 1
ATOM 705 C C . ARG A 1 93 ? 16.517 4.582 -16.345 1.00 79.69 93 ARG A C 1
ATOM 707 O O . ARG A 1 93 ? 15.900 5.415 -15.688 1.00 79.69 93 ARG A O 1
ATOM 714 N N . LEU A 1 94 ? 16.045 3.364 -16.598 1.00 81.44 94 LEU A N 1
ATOM 715 C CA . LEU A 1 94 ? 14.780 2.878 -16.062 1.00 81.44 94 LEU A CA 1
ATOM 716 C C . LEU A 1 94 ? 14.787 2.917 -14.534 1.00 81.44 94 LEU A C 1
ATOM 718 O O . LEU A 1 94 ? 13.775 3.291 -13.953 1.00 81.44 94 LEU A O 1
ATOM 722 N N . ARG A 1 95 ? 15.908 2.584 -13.875 1.00 80.19 95 ARG A N 1
ATOM 723 C CA . ARG A 1 95 ? 16.010 2.618 -12.406 1.00 80.19 95 ARG A CA 1
ATOM 724 C C . ARG A 1 95 ? 15.857 4.028 -11.873 1.00 80.19 95 ARG A C 1
ATOM 726 O O . ARG A 1 95 ? 15.126 4.235 -10.908 1.00 80.19 95 ARG A O 1
ATOM 733 N N . ALA A 1 96 ? 16.538 4.983 -12.496 1.00 83.12 96 ALA A N 1
ATOM 734 C CA . ALA A 1 96 ? 16.410 6.389 -12.150 1.00 83.12 96 ALA A CA 1
ATOM 735 C C . ALA A 1 96 ? 14.967 6.869 -12.358 1.00 83.12 96 ALA A C 1
ATOM 737 O O . ALA A 1 96 ? 14.388 7.455 -11.448 1.00 83.12 96 ALA A O 1
ATOM 738 N N . ALA A 1 97 ? 14.355 6.533 -13.497 1.00 83.50 97 ALA A N 1
ATOM 739 C CA . ALA A 1 97 ? 12.966 6.873 -13.793 1.00 83.50 97 ALA A CA 1
ATOM 740 C C . ALA A 1 97 ? 11.979 6.232 -12.807 1.00 83.50 97 ALA A C 1
ATOM 742 O O . ALA A 1 97 ? 11.042 6.882 -12.368 1.00 83.50 97 ALA A O 1
ATOM 743 N N . TRP A 1 98 ? 12.192 4.974 -12.421 1.00 84.75 98 TRP A N 1
ATOM 744 C CA . TRP A 1 98 ? 11.342 4.257 -11.469 1.00 84.75 98 TRP A CA 1
ATOM 745 C C . TRP A 1 98 ? 11.483 4.788 -10.045 1.00 84.75 98 TRP A C 1
ATOM 747 O O . TRP A 1 98 ? 10.505 4.836 -9.304 1.00 84.75 98 TRP A O 1
ATOM 757 N N . LYS A 1 99 ? 12.681 5.239 -9.660 1.00 82.25 99 LYS A N 1
ATOM 758 C CA . LYS A 1 99 ? 12.876 5.957 -8.398 1.00 82.25 99 LYS A CA 1
ATOM 759 C C . LYS A 1 99 ? 12.167 7.305 -8.405 1.00 82.25 99 LYS A C 1
ATOM 761 O O . LYS A 1 99 ? 11.376 7.547 -7.507 1.00 82.25 99 LYS A O 1
ATOM 766 N N . LEU A 1 100 ? 12.326 8.091 -9.468 1.00 79.81 100 LEU A N 1
ATOM 767 C CA . LEU A 1 100 ? 11.587 9.344 -9.647 1.00 79.81 100 LEU A CA 1
ATOM 768 C C . LEU A 1 100 ? 10.065 9.125 -9.658 1.00 79.81 100 LEU A C 1
ATOM 770 O O . LEU A 1 100 ? 9.325 9.908 -9.074 1.00 79.81 100 LEU A O 1
ATOM 774 N N . ALA A 1 101 ? 9.591 8.049 -10.288 1.00 84.06 101 ALA A N 1
ATOM 775 C CA . ALA A 1 101 ? 8.177 7.695 -10.330 1.00 84.06 101 ALA A CA 1
ATOM 776 C C . ALA A 1 101 ? 7.653 7.258 -8.959 1.00 84.06 101 ALA A C 1
ATOM 778 O O . ALA A 1 101 ? 6.551 7.645 -8.587 1.00 84.06 101 ALA A O 1
ATOM 779 N N . GLN A 1 102 ? 8.431 6.491 -8.189 1.00 80.56 102 GLN A N 1
ATOM 780 C CA . GLN A 1 102 ? 8.081 6.150 -6.810 1.00 80.56 102 GLN A CA 1
ATOM 781 C C . GLN A 1 102 ? 8.049 7.373 -5.914 1.00 80.56 102 GLN A C 1
ATOM 783 O O . GLN A 1 102 ? 7.112 7.493 -5.134 1.00 80.56 102 GLN A O 1
ATOM 788 N N . ASP A 1 103 ? 9.013 8.283 -6.038 1.00 76.50 103 ASP A N 1
ATOM 789 C CA . ASP A 1 103 ? 9.033 9.528 -5.270 1.00 76.50 103 ASP A CA 1
ATOM 790 C C . ASP A 1 103 ? 7.785 10.372 -5.599 1.00 76.50 103 ASP A C 1
ATOM 792 O O . ASP A 1 103 ? 7.118 10.874 -4.698 1.00 76.50 103 ASP A O 1
ATOM 796 N N . GLN A 1 104 ? 7.375 10.426 -6.876 1.00 71.19 104 GLN A N 1
ATOM 797 C CA . GLN A 1 104 ? 6.122 11.070 -7.292 1.00 71.19 104 GLN A CA 1
ATOM 798 C C . GLN A 1 104 ? 4.858 10.328 -6.823 1.00 71.19 104 GLN A C 1
ATOM 800 O O . GLN A 1 104 ? 3.890 10.975 -6.425 1.00 71.19 104 GLN A O 1
ATOM 805 N N . ALA A 1 105 ? 4.846 8.993 -6.852 1.00 67.50 105 ALA A N 1
ATOM 806 C CA . ALA A 1 105 ? 3.706 8.171 -6.441 1.00 67.50 105 ALA A CA 1
ATOM 807 C C . ALA A 1 105 ? 3.52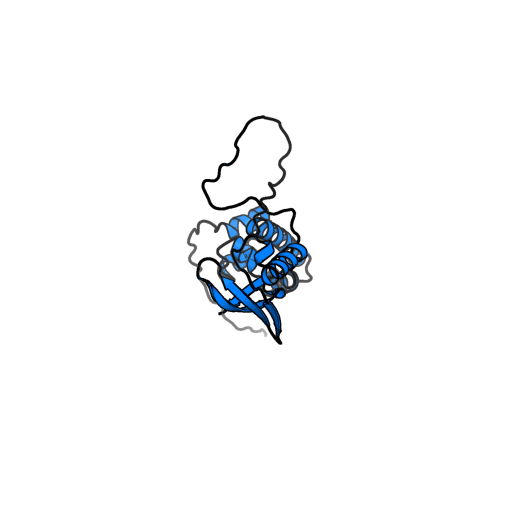3 8.128 -4.915 1.00 67.50 105 ALA A C 1
ATOM 809 O O . ALA A 1 105 ? 2.404 7.966 -4.437 1.00 67.50 105 ALA A O 1
ATOM 810 N N . SER A 1 106 ? 4.605 8.309 -4.155 1.00 60.31 106 SER A N 1
ATOM 811 C CA . SER A 1 106 ? 4.601 8.379 -2.690 1.00 60.31 106 SER A CA 1
ATOM 812 C C . SER A 1 106 ? 4.380 9.796 -2.140 1.00 60.31 106 SER A C 1
ATOM 814 O O . SER A 1 106 ? 4.403 9.981 -0.929 1.00 60.31 106 SER A O 1
ATOM 816 N N . GLY A 1 107 ? 4.103 10.781 -3.006 1.00 53.78 107 GLY A N 1
ATOM 817 C CA . GLY A 1 107 ? 3.754 12.157 -2.619 1.00 53.78 107 GLY A CA 1
ATOM 818 C C . GLY A 1 107 ? 4.936 13.129 -2.552 1.00 53.78 107 GLY A C 1
ATOM 819 O O . GLY A 1 107 ? 4.733 14.343 -2.632 1.00 53.78 107 GLY A O 1
ATOM 820 N N . SER A 1 108 ? 6.173 12.622 -2.561 1.00 45.41 108 SER A N 1
ATOM 821 C CA . SER A 1 108 ? 7.383 13.436 -2.493 1.00 45.41 108 SER A CA 1
ATOM 822 C C . SER A 1 108 ? 7.723 14.057 -3.850 1.00 45.41 108 SER A C 1
ATOM 824 O O . SER A 1 108 ? 8.607 13.618 -4.588 1.00 45.41 108 SER A O 1
ATOM 826 N N . ARG A 1 109 ? 7.043 15.156 -4.192 1.00 43.31 109 ARG A N 1
ATOM 827 C CA . ARG A 1 109 ? 7.530 16.084 -5.223 1.00 43.31 109 ARG A CA 1
ATOM 828 C C . ARG A 1 109 ? 8.812 16.757 -4.722 1.00 43.31 109 ARG A C 1
ATOM 830 O O . ARG A 1 109 ? 8.793 17.898 -4.266 1.00 43.31 109 ARG A O 1
ATOM 837 N N . THR A 1 110 ? 9.953 16.084 -4.847 1.00 37.66 110 THR A N 1
ATOM 838 C CA . THR A 1 110 ? 11.237 16.785 -4.868 1.00 37.66 110 THR A CA 1
ATOM 839 C C . THR A 1 110 ? 11.298 17.577 -6.166 1.00 37.66 110 THR A C 1
ATOM 841 O O . THR A 1 110 ? 11.502 17.046 -7.255 1.00 37.66 110 THR A O 1
ATOM 844 N N . ALA A 1 111 ? 11.057 18.882 -6.039 1.00 38.84 111 ALA A N 1
ATOM 845 C CA . ALA A 1 111 ? 11.326 19.856 -7.078 1.00 38.84 111 ALA A CA 1
ATOM 846 C C . ALA A 1 111 ? 12.745 19.629 -7.621 1.00 38.84 111 ALA A C 1
ATOM 848 O O . ALA A 1 111 ? 13.736 19.760 -6.895 1.00 38.84 111 ALA A O 1
ATOM 849 N N . ALA A 1 112 ? 12.838 19.259 -8.898 1.00 40.44 112 ALA A N 1
ATOM 850 C CA . ALA A 1 112 ? 14.102 19.189 -9.603 1.00 40.44 112 ALA A CA 1
ATOM 851 C C . ALA A 1 112 ? 14.785 20.564 -9.541 1.00 40.44 112 ALA A C 1
ATOM 853 O O . ALA A 1 112 ? 14.181 21.600 -9.821 1.00 40.44 112 ALA A O 1
ATOM 854 N N . LYS A 1 113 ? 16.058 20.558 -9.139 1.00 36.72 113 LYS A N 1
ATOM 855 C CA . LYS A 1 113 ? 16.924 21.735 -9.064 1.00 36.72 113 LYS A CA 1
ATOM 856 C C . LYS A 1 113 ? 16.992 22.445 -10.422 1.00 36.72 113 LYS A C 1
ATOM 858 O O . LYS A 1 113 ? 17.543 21.894 -11.371 1.00 36.72 113 LYS A O 1
ATOM 863 N N . ALA A 1 114 ? 16.557 23.700 -10.463 1.00 33.28 114 ALA A N 1
ATOM 864 C CA . ALA A 1 114 ? 17.063 24.711 -11.389 1.00 33.28 114 ALA A CA 1
ATOM 865 C C . ALA A 1 114 ? 17.746 25.826 -10.563 1.00 33.28 114 ALA A C 1
ATOM 867 O O . ALA A 1 114 ? 17.290 26.111 -9.451 1.00 33.28 114 ALA A O 1
ATOM 868 N N . PRO A 1 115 ? 18.867 26.415 -11.022 1.00 41.03 115 PRO A N 1
ATOM 869 C CA . PRO A 1 115 ? 19.692 27.287 -10.191 1.00 41.03 115 PRO A CA 1
ATOM 870 C C . PRO A 1 115 ? 19.115 28.710 -10.050 1.00 41.03 115 PRO A C 1
ATOM 872 O O . PRO A 1 115 ? 18.817 29.370 -11.037 1.00 41.03 115 PRO A O 1
ATOM 875 N N . VAL A 1 116 ? 19.004 29.137 -8.786 1.00 49.03 116 VAL A N 1
ATOM 876 C CA . VAL A 1 116 ? 19.011 30.490 -8.184 1.00 49.03 116 VAL A CA 1
ATOM 877 C C . VAL A 1 116 ? 18.630 31.695 -9.066 1.00 49.03 116 VAL A C 1
ATOM 879 O O . VAL A 1 116 ? 19.426 32.153 -9.883 1.00 49.03 116 VAL A O 1
ATOM 882 N N . LYS A 1 117 ? 17.516 32.353 -8.709 1.00 31.94 117 LYS A N 1
ATOM 883 C CA . LYS A 1 117 ? 17.499 33.790 -8.362 1.00 31.94 117 LYS A CA 1
ATOM 884 C C . LYS A 1 117 ? 16.269 34.138 -7.520 1.00 31.94 117 LYS A C 1
ATOM 886 O O . LYS A 1 117 ? 15.168 33.679 -7.797 1.00 31.94 117 LYS A O 1
ATOM 891 N N . GLU A 1 118 ? 16.514 34.907 -6.466 1.00 39.56 118 GLU A N 1
ATOM 892 C CA . GLU A 1 118 ? 15.549 35.410 -5.488 1.00 39.56 118 GLU A CA 1
ATOM 893 C C . GLU A 1 118 ? 14.338 36.093 -6.138 1.00 39.56 118 GLU A C 1
ATOM 895 O O . GLU A 1 118 ? 14.507 36.965 -6.986 1.00 39.56 118 GLU A O 1
ATOM 900 N N . ALA A 1 119 ? 13.135 35.778 -5.654 1.00 29.81 119 ALA A N 1
ATOM 901 C CA . ALA A 1 119 ? 12.100 36.776 -5.403 1.00 29.81 119 ALA A CA 1
ATOM 902 C C . ALA A 1 119 ? 11.035 36.219 -4.447 1.00 29.81 119 ALA A C 1
ATOM 904 O O . ALA A 1 119 ? 10.548 35.100 -4.565 1.00 29.81 119 ALA A O 1
ATOM 905 N N . VAL A 1 120 ? 10.750 37.066 -3.474 1.00 41.38 120 VAL A N 1
ATOM 906 C CA . VAL A 1 120 ? 9.853 36.987 -2.327 1.00 41.38 120 VAL A CA 1
ATOM 907 C C . VAL A 1 120 ? 8.385 36.728 -2.715 1.00 41.38 120 VAL A C 1
ATOM 909 O O . VAL A 1 120 ? 7.949 37.128 -3.788 1.00 41.38 120 VAL A O 1
ATOM 912 N N . ALA A 1 121 ? 7.631 36.214 -1.734 1.00 34.88 121 ALA A N 1
ATOM 913 C CA . ALA A 1 121 ? 6.185 36.380 -1.509 1.00 34.88 121 ALA A CA 1
ATOM 914 C C . ALA A 1 121 ? 5.257 35.188 -1.828 1.00 34.88 121 ALA A C 1
ATOM 916 O O . ALA A 1 121 ? 4.899 34.904 -2.963 1.00 34.88 121 ALA A O 1
ATOM 917 N N . ALA A 1 122 ? 4.812 34.571 -0.727 1.00 45.00 122 ALA A N 1
ATOM 918 C CA . ALA A 1 122 ? 3.448 34.128 -0.447 1.00 45.00 122 ALA A CA 1
ATOM 919 C C . ALA A 1 122 ? 2.658 33.412 -1.558 1.00 45.00 122 ALA A C 1
ATOM 921 O O . ALA A 1 122 ? 1.942 34.025 -2.341 1.00 45.00 122 ALA A O 1
ATOM 922 N N . ALA A 1 123 ? 2.595 32.090 -1.434 1.00 36.31 123 ALA A N 1
ATOM 923 C CA . ALA A 1 123 ? 1.329 31.383 -1.557 1.00 36.31 123 ALA A CA 1
ATOM 924 C C . ALA A 1 123 ? 1.373 30.192 -0.598 1.00 36.31 123 ALA A C 1
ATOM 926 O O . ALA A 1 123 ? 1.936 29.143 -0.905 1.00 36.31 123 ALA A O 1
ATOM 927 N N . GLN A 1 124 ? 0.806 30.365 0.600 1.00 42.88 124 GLN A N 1
ATOM 928 C CA . GLN A 1 124 ? 0.306 29.218 1.347 1.00 42.88 124 GLN A CA 1
ATOM 929 C C . GLN A 1 124 ? -0.671 28.525 0.403 1.00 42.88 124 GLN A C 1
ATOM 931 O O . GLN A 1 124 ? -1.723 29.077 0.083 1.00 42.88 124 GLN A O 1
ATOM 936 N N . CYS A 1 125 ? -0.273 27.368 -0.119 1.00 40.66 125 CYS A N 1
ATOM 937 C CA . CYS A 1 125 ? -1.157 26.516 -0.889 1.00 40.66 125 CYS A CA 1
ATOM 938 C C . CYS A 1 125 ? -2.220 26.007 0.086 1.00 40.66 125 CYS A C 1
ATOM 940 O O . CYS A 1 125 ? -2.065 24.965 0.718 1.00 40.66 125 CYS A O 1
ATOM 942 N N . VAL A 1 126 ? -3.274 26.799 0.272 1.00 53.59 126 VAL A N 1
ATOM 943 C CA . VAL A 1 126 ? -4.521 26.351 0.876 1.00 53.59 126 VAL A CA 1
ATOM 944 C C . VAL A 1 126 ? -5.174 25.467 -0.179 1.00 53.59 126 VAL A C 1
ATOM 946 O O . VAL A 1 126 ? -5.974 25.914 -0.998 1.00 53.59 126 VAL A O 1
ATOM 949 N N . GLY A 1 127 ? -4.741 24.208 -0.222 1.00 50.53 127 GLY A N 1
ATOM 950 C CA . GLY A 1 127 ? -5.411 23.176 -0.989 1.00 50.53 127 GLY A CA 1
ATOM 951 C C . GLY A 1 127 ? -6.769 22.918 -0.351 1.00 50.53 127 GLY A C 1
ATOM 952 O O . GLY A 1 127 ? -6.850 22.411 0.763 1.00 50.53 127 GLY A O 1
ATOM 953 N N . MET A 1 128 ? -7.844 23.271 -1.049 1.00 52.19 128 MET A N 1
ATOM 954 C CA . MET A 1 128 ? -9.206 22.857 -0.708 1.00 52.19 128 MET A CA 1
ATOM 955 C C . MET A 1 128 ? -9.383 21.363 -1.039 1.00 52.19 128 MET A C 1
ATOM 957 O O . MET A 1 128 ? -10.071 21.005 -1.990 1.00 52.19 128 MET A O 1
ATOM 961 N N . GLY A 1 129 ? -8.705 20.484 -0.293 1.00 59.97 129 GLY A N 1
ATOM 962 C CA . GLY A 1 129 ? -8.745 19.030 -0.463 1.00 59.97 129 GLY A CA 1
ATOM 963 C C . GLY A 1 129 ? -8.056 18.292 0.692 1.00 59.97 129 GLY A C 1
ATOM 964 O O . GLY A 1 129 ? -7.129 18.813 1.299 1.00 59.97 129 GLY A O 1
ATOM 965 N N . TRP A 1 130 ? -8.517 17.075 0.995 1.00 54.81 130 TRP A N 1
ATOM 966 C CA . TRP A 1 130 ? -8.109 16.209 2.121 1.00 54.81 130 TRP A CA 1
ATOM 967 C C . TRP A 1 130 ? -6.673 15.651 2.041 1.00 54.81 130 TRP A C 1
ATOM 969 O O . TRP A 1 130 ? -6.388 14.577 2.568 1.00 54.81 130 TRP A O 1
ATOM 979 N N . THR A 1 131 ? -5.756 16.330 1.362 1.00 52.50 131 THR A N 1
ATOM 980 C CA . THR A 1 131 ? -4.379 15.856 1.217 1.00 52.50 131 THR A CA 1
ATOM 981 C C . THR A 1 131 ? -3.498 16.584 2.217 1.00 52.50 131 THR A C 1
ATOM 983 O O . THR A 1 131 ? -3.145 17.748 2.029 1.00 52.50 131 THR A O 1
ATOM 986 N N . SER A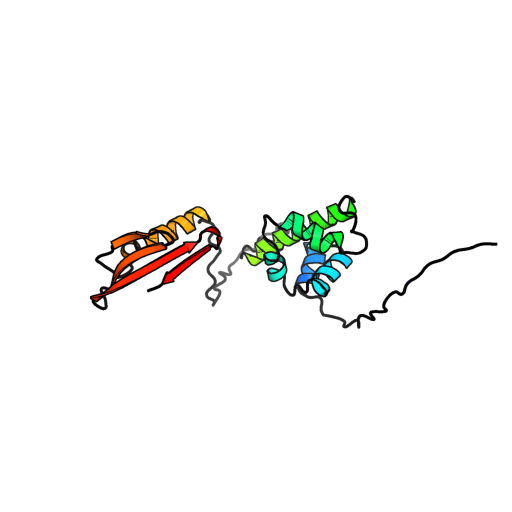 1 132 ? -3.173 15.892 3.307 1.00 55.31 132 SER A N 1
ATOM 987 C CA . SER A 1 132 ? -2.174 16.355 4.266 1.00 55.31 132 SER A CA 1
ATOM 988 C C . SER A 1 132 ? -0.792 16.436 3.605 1.00 55.31 132 SER A C 1
ATOM 990 O O . SER A 1 132 ? -0.518 15.667 2.682 1.00 55.31 132 SER A O 1
ATOM 992 N N . PRO A 1 133 ? 0.096 17.326 4.080 1.00 61.03 133 PRO A N 1
ATOM 993 C CA . PRO A 1 133 ? 1.514 17.275 3.738 1.00 61.03 133 PRO A CA 1
ATOM 994 C C . PRO A 1 133 ? 2.122 15.903 4.054 1.00 61.03 133 PRO A C 1
ATOM 996 O O . PRO A 1 133 ? 1.652 15.212 4.963 1.00 61.03 133 PRO A O 1
ATOM 999 N N . ASP A 1 134 ? 3.198 15.549 3.352 1.00 62.75 134 ASP A N 1
ATOM 1000 C CA . ASP A 1 134 ? 3.932 14.307 3.596 1.00 62.75 134 ASP A CA 1
ATOM 1001 C C . ASP A 1 134 ? 4.370 14.196 5.065 1.00 62.75 134 ASP A C 1
ATOM 1003 O O . ASP A 1 134 ? 4.955 15.119 5.644 1.00 62.75 134 ASP A O 1
ATOM 1007 N N . VAL A 1 135 ? 4.116 13.035 5.674 1.00 66.00 135 VAL A N 1
ATOM 1008 C CA . VAL A 1 135 ? 4.562 12.731 7.038 1.00 66.00 135 VAL A CA 1
ATOM 1009 C C . VAL A 1 135 ? 6.034 12.320 6.986 1.00 66.00 135 VAL A C 1
ATOM 1011 O O . VAL A 1 135 ? 6.362 11.159 6.772 1.00 66.00 135 VAL A O 1
ATOM 1014 N N . THR A 1 136 ? 6.939 13.279 7.180 1.00 74.44 136 THR A N 1
ATOM 1015 C CA . THR A 1 136 ? 8.399 13.065 7.083 1.00 74.44 136 THR A CA 1
ATOM 1016 C C . THR A 1 136 ? 9.058 12.605 8.384 1.00 74.44 136 THR A C 1
ATOM 1018 O O . THR A 1 136 ? 10.233 12.245 8.391 1.00 74.44 136 THR A O 1
ATOM 1021 N N . THR A 1 137 ? 8.325 12.624 9.499 1.00 77.19 137 THR A N 1
ATOM 1022 C CA . THR A 1 137 ? 8.869 12.365 10.842 1.00 77.19 137 THR A CA 1
ATOM 1023 C C . THR A 1 137 ? 8.611 10.952 11.358 1.00 77.19 137 THR A C 1
ATOM 1025 O O . THR A 1 137 ? 9.193 10.564 12.369 1.00 77.19 137 THR A O 1
ATOM 1028 N N . ALA A 1 138 ? 7.753 10.177 10.690 1.00 76.75 138 ALA A N 1
ATOM 1029 C CA . ALA A 1 138 ? 7.431 8.812 11.084 1.00 76.75 138 ALA A CA 1
ATOM 1030 C C . ALA A 1 138 ? 8.191 7.811 10.208 1.00 76.75 138 ALA A C 1
ATOM 1032 O O . ALA A 1 138 ? 8.142 7.875 8.982 1.00 76.75 138 ALA A O 1
ATOM 1033 N N . THR A 1 139 ? 8.879 6.862 10.837 1.00 84.31 139 THR A N 1
ATOM 1034 C CA . THR A 1 139 ? 9.409 5.686 10.142 1.00 84.31 139 THR A CA 1
ATOM 1035 C C . THR A 1 139 ? 8.310 4.637 9.994 1.00 84.31 139 THR A C 1
ATOM 1037 O O . THR A 1 139 ? 7.348 4.628 10.763 1.00 84.31 139 THR A O 1
ATOM 1040 N N . TRP A 1 140 ? 8.463 3.724 9.032 1.00 80.69 140 TRP A N 1
ATOM 1041 C CA . TRP A 1 140 ? 7.548 2.591 8.867 1.00 80.69 140 TRP A CA 1
ATOM 1042 C C . TRP A 1 140 ? 7.378 1.787 10.165 1.00 80.69 140 TRP A C 1
ATOM 1044 O O . TRP A 1 140 ? 6.256 1.564 10.611 1.00 80.69 140 TRP A O 1
ATOM 1054 N N . ASP A 1 141 ? 8.495 1.442 10.810 1.00 80.00 141 ASP A N 1
ATOM 1055 C CA . ASP A 1 141 ? 8.524 0.713 12.083 1.00 80.00 141 ASP A CA 1
ATOM 1056 C C . ASP A 1 141 ? 7.816 1.486 13.208 1.00 80.00 141 ASP A C 1
ATOM 1058 O O . ASP A 1 141 ? 6.957 0.947 13.905 1.00 80.00 141 ASP A O 1
ATOM 1062 N N . GLY A 1 142 ? 8.086 2.791 13.324 1.00 84.75 142 GLY A N 1
ATOM 1063 C CA . GLY A 1 142 ? 7.446 3.642 14.326 1.00 84.75 142 GLY A CA 1
ATOM 1064 C C . GLY A 1 142 ? 5.939 3.783 14.107 1.00 84.75 142 GLY A C 1
ATOM 1065 O O . GLY A 1 142 ? 5.163 3.741 15.064 1.00 84.75 142 GLY A O 1
ATOM 1066 N N . LEU A 1 143 ? 5.507 3.904 12.849 1.00 88.38 143 LEU A N 1
ATOM 1067 C CA . LEU A 1 143 ? 4.092 3.959 12.494 1.00 88.38 143 LEU A CA 1
ATOM 1068 C C . LEU A 1 143 ? 3.398 2.628 12.797 1.00 88.38 143 LEU A C 1
ATOM 1070 O O . LEU A 1 143 ? 2.319 2.620 13.392 1.00 88.38 143 LEU A O 1
ATOM 1074 N N . TRP A 1 144 ? 4.020 1.506 12.437 1.00 87.50 144 TRP A N 1
ATOM 1075 C CA . TRP A 1 144 ? 3.482 0.179 12.711 1.00 87.50 144 TRP A CA 1
ATOM 1076 C C . TRP A 1 144 ? 3.359 -0.089 14.213 1.00 87.50 144 TRP A C 1
ATOM 1078 O O . TRP A 1 144 ? 2.288 -0.471 14.692 1.00 87.50 144 TRP A O 1
ATOM 1088 N N . ALA A 1 145 ? 4.412 0.208 14.977 1.00 85.38 145 ALA A N 1
ATOM 1089 C CA . ALA A 1 145 ? 4.401 0.113 16.429 1.00 85.38 145 ALA A CA 1
ATOM 1090 C C . ALA A 1 145 ? 3.283 0.971 17.038 1.00 85.38 145 ALA A C 1
ATOM 1092 O O . ALA A 1 145 ? 2.566 0.504 17.924 1.00 85.38 145 ALA A O 1
ATOM 1093 N N . ALA A 1 146 ? 3.070 2.190 16.532 1.00 88.19 146 ALA A N 1
ATOM 1094 C CA . ALA A 1 146 ? 1.994 3.065 16.990 1.00 88.19 146 ALA A CA 1
ATOM 1095 C C . ALA A 1 146 ? 0.597 2.497 16.686 1.00 88.19 146 ALA A C 1
ATOM 1097 O O . ALA A 1 146 ? -0.285 2.540 17.548 1.00 88.19 146 ALA A O 1
ATOM 1098 N N . LEU A 1 147 ? 0.388 1.928 15.496 1.00 91.12 147 LEU A N 1
ATOM 1099 C CA . LEU A 1 147 ? -0.880 1.300 15.114 1.00 91.12 147 LEU A CA 1
ATOM 1100 C C . LEU A 1 147 ? -1.196 0.082 15.992 1.00 91.12 147 LEU A C 1
ATOM 1102 O O . LEU A 1 147 ? -2.298 -0.036 16.530 1.00 91.12 147 LEU A O 1
ATOM 1106 N N . VAL A 1 148 ? -0.208 -0.787 16.196 1.00 88.94 148 VAL A N 1
ATOM 1107 C CA . VAL A 1 148 ? -0.314 -1.955 17.076 1.00 88.94 148 VAL A CA 1
ATOM 1108 C C . VAL A 1 148 ? -0.526 -1.531 18.536 1.00 88.94 148 VAL A C 1
ATOM 1110 O O . VAL A 1 148 ? -1.326 -2.134 19.257 1.00 88.94 148 VAL A O 1
ATOM 1113 N N . PHE A 1 149 ? 0.136 -0.464 18.985 1.00 91.31 149 PHE A N 1
ATOM 1114 C CA . PHE A 1 149 ? -0.039 0.080 20.329 1.00 91.31 149 PHE A CA 1
ATOM 1115 C C . PHE A 1 149 ? -1.445 0.657 20.534 1.00 91.31 149 PHE A C 1
ATOM 1117 O O . PHE A 1 149 ? -2.062 0.383 21.565 1.00 91.31 149 PHE A O 1
ATOM 1124 N N . LYS A 1 150 ? -1.999 1.371 19.545 1.00 91.50 150 LYS A N 1
ATOM 1125 C CA . LYS A 1 150 ? -3.395 1.835 19.555 1.00 91.50 150 LYS A CA 1
ATOM 1126 C C . LYS A 1 150 ? -4.386 0.676 19.575 1.00 91.50 150 LYS A C 1
ATOM 1128 O O . LYS A 1 150 ? -5.366 0.740 20.313 1.00 91.50 150 LYS A O 1
ATOM 1133 N N . ALA A 1 151 ? -4.133 -0.389 18.814 1.00 92.56 151 ALA A N 1
ATOM 1134 C CA . ALA A 1 151 ? -4.968 -1.585 18.855 1.00 92.56 151 ALA A CA 1
ATOM 1135 C C . ALA A 1 151 ? -5.020 -2.175 20.275 1.00 92.56 151 ALA A C 1
ATOM 1137 O O . ALA A 1 151 ? -6.093 -2.535 20.739 1.00 92.56 151 ALA A O 1
ATOM 1138 N N . ARG A 1 152 ? -3.902 -2.188 21.009 1.00 93.12 152 ARG A N 1
ATOM 1139 C CA . ARG A 1 152 ? -3.849 -2.710 22.387 1.00 93.12 152 ARG A CA 1
ATOM 1140 C C . ARG A 1 152 ? -4.323 -1.738 23.476 1.00 93.12 152 ARG A C 1
ATOM 1142 O O . ARG A 1 152 ? -4.669 -2.198 24.554 1.00 93.12 152 ARG A O 1
ATOM 1149 N N . ASN A 1 153 ? -4.313 -0.429 2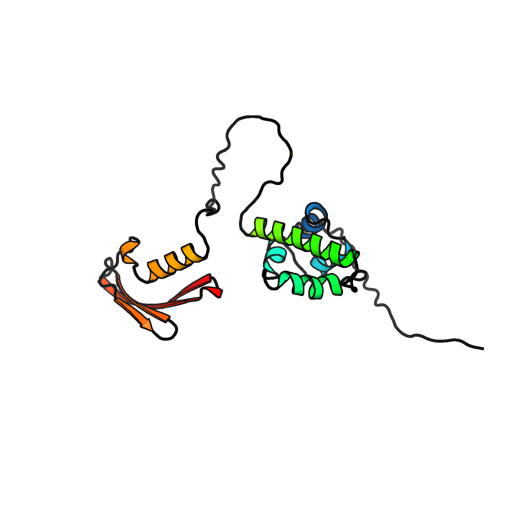3.224 1.00 90.50 153 ASN A N 1
ATOM 1150 C CA . ASN A 1 153 ? -4.587 0.601 24.238 1.00 90.50 153 ASN A CA 1
ATOM 1151 C C . ASN A 1 153 ? -5.538 1.698 23.702 1.00 90.50 153 ASN A C 1
ATOM 1153 O O . ASN A 1 153 ? -5.156 2.874 23.698 1.00 90.50 153 ASN A O 1
ATOM 1157 N N . PRO A 1 154 ? -6.731 1.369 23.173 1.00 92.81 154 PRO A N 1
ATOM 1158 C CA . PRO A 1 154 ? -7.624 2.345 22.537 1.00 92.81 154 PRO A CA 1
ATOM 1159 C C . PRO A 1 154 ? -7.978 3.542 23.437 1.00 92.81 154 PRO A C 1
ATOM 1161 O O . PRO A 1 154 ? -8.072 4.673 22.957 1.00 92.81 154 PRO A O 1
ATOM 1164 N N . GLU A 1 155 ? -8.096 3.322 24.744 1.00 90.62 155 GLU A N 1
ATOM 1165 C CA . GLU A 1 155 ? -8.414 4.331 25.754 1.00 90.62 155 GLU A CA 1
ATOM 1166 C C . GLU A 1 155 ? -7.366 5.455 25.831 1.00 90.62 155 GLU A C 1
ATOM 1168 O O . GLU A 1 155 ? -7.705 6.621 26.034 1.00 90.62 155 GLU A O 1
ATOM 1173 N N . LYS A 1 156 ? -6.089 5.153 25.555 1.00 90.75 156 LYS A N 1
ATOM 1174 C CA . LYS A 1 156 ? -5.014 6.164 25.514 1.00 90.75 156 LYS A CA 1
ATOM 1175 C C . LYS A 1 156 ? -5.116 7.091 24.301 1.00 90.75 156 LYS A C 1
ATOM 1177 O O . LYS A 1 156 ? -4.527 8.169 24.298 1.00 90.75 156 LYS A O 1
ATOM 1182 N N . PHE A 1 157 ? -5.876 6.693 23.282 1.00 90.25 157 PHE A N 1
ATOM 1183 C CA . PHE A 1 157 ? -6.055 7.429 22.029 1.00 90.25 157 PHE A CA 1
ATOM 1184 C C . PHE A 1 157 ? -7.394 8.164 21.955 1.00 90.25 157 PHE A C 1
ATOM 1186 O O . PHE A 1 157 ? -7.887 8.433 20.860 1.00 90.25 157 PHE A O 1
ATOM 1193 N N . LYS A 1 158 ? -7.971 8.510 23.113 1.00 88.94 158 LYS A N 1
ATOM 1194 C CA . LYS A 1 158 ? -9.252 9.225 23.220 1.00 88.94 158 LYS A CA 1
ATOM 1195 C C . LYS A 1 158 ? -10.420 8.482 22.557 1.00 88.94 158 LYS A C 1
ATOM 1197 O O . LYS A 1 158 ? -11.379 9.117 22.125 1.00 88.94 158 LYS A O 1
ATOM 1202 N N . MET A 1 159 ? -10.348 7.152 22.456 1.00 88.44 159 MET A N 1
ATOM 1203 C CA . MET A 1 159 ? -11.539 6.359 22.157 1.00 88.44 159 MET A CA 1
ATOM 1204 C C . MET A 1 159 ? -12.392 6.282 23.422 1.00 88.44 159 MET A C 1
ATOM 1206 O O . MET A 1 159 ? -11.871 5.971 24.492 1.00 88.44 159 MET A O 1
ATOM 1210 N N . ASP A 1 160 ? -13.686 6.578 23.296 1.00 92.12 160 ASP A N 1
ATOM 1211 C CA . ASP A 1 160 ? -14.630 6.590 24.419 1.00 92.12 160 ASP A CA 1
ATOM 1212 C C . ASP A 1 160 ? -15.077 5.167 24.790 1.00 92.12 160 ASP A C 1
ATOM 1214 O O . ASP A 1 160 ? -16.183 4.711 24.483 1.00 92.12 160 ASP A O 1
ATOM 1218 N N . VAL A 1 161 ? -14.140 4.432 25.384 1.00 93.06 161 VAL A N 1
ATOM 1219 C CA . VAL A 1 161 ? -14.282 3.023 25.740 1.00 93.06 161 VAL A CA 1
ATOM 1220 C C . VAL A 1 161 ? -13.724 2.766 27.138 1.00 93.06 161 VAL A C 1
ATOM 1222 O O . VAL A 1 161 ? -12.846 3.485 27.615 1.00 93.06 161 VAL A O 1
ATOM 1225 N N . SER A 1 162 ? -14.236 1.739 27.801 1.00 93.62 162 SER A N 1
ATOM 1226 C CA . SER A 1 162 ? -13.790 1.269 29.116 1.00 93.62 162 SER A CA 1
ATOM 1227 C C . SER A 1 162 ? -13.690 -0.260 29.141 1.00 93.62 162 SER A C 1
ATOM 1229 O O . SER A 1 162 ? -13.937 -0.921 28.131 1.00 93.62 162 SER A O 1
ATOM 1231 N N . ASP A 1 163 ? -13.264 -0.828 30.274 1.00 93.94 163 ASP A N 1
ATOM 1232 C CA . ASP A 1 163 ? -13.139 -2.279 30.497 1.00 93.94 163 ASP A CA 1
ATOM 1233 C C . ASP A 1 163 ? -12.369 -3.029 29.400 1.00 93.94 163 ASP A C 1
ATOM 1235 O O . ASP A 1 163 ? -12.745 -4.137 28.995 1.00 93.94 163 ASP A O 1
ATOM 1239 N N . VAL A 1 164 ? -11.301 -2.404 28.900 1.00 94.88 164 VAL A N 1
ATOM 1240 C CA . VAL A 1 164 ? -10.482 -2.948 27.819 1.00 94.88 164 VAL A CA 1
ATOM 1241 C C . VAL A 1 164 ? -9.714 -4.168 28.320 1.00 94.88 164 VAL A C 1
ATOM 1243 O O . VAL A 1 164 ? -8.924 -4.090 29.259 1.00 94.88 164 VAL A O 1
ATOM 1246 N N . VAL A 1 165 ? -9.934 -5.302 27.663 1.00 94.00 165 VAL A N 1
ATOM 1247 C CA . VAL A 1 165 ? -9.225 -6.559 27.899 1.00 94.00 165 VAL A CA 1
ATOM 1248 C C . VAL A 1 165 ? -8.622 -7.014 26.585 1.00 94.00 165 VAL A C 1
ATOM 1250 O O . VAL A 1 165 ? -9.307 -7.080 25.567 1.00 94.00 165 VAL A O 1
ATOM 1253 N N . VAL A 1 166 ? -7.338 -7.345 26.609 1.00 94.69 166 VAL A N 1
ATOM 1254 C CA . VAL A 1 166 ? -6.591 -7.762 25.425 1.00 94.69 166 VAL A CA 1
ATOM 1255 C C . VAL A 1 166 ? -5.969 -9.128 25.678 1.00 94.69 166 VAL A C 1
ATOM 1257 O O . VAL A 1 166 ? -5.382 -9.356 26.735 1.00 94.69 166 VAL A O 1
ATOM 1260 N N . ALA A 1 167 ? -6.087 -10.029 24.707 1.00 92.81 167 ALA A N 1
ATOM 1261 C CA . ALA A 1 167 ? -5.478 -11.350 24.739 1.00 92.81 167 ALA A CA 1
ATOM 1262 C C . ALA A 1 167 ? -4.882 -11.700 23.372 1.00 92.81 167 ALA A C 1
ATOM 1264 O O . ALA A 1 167 ? -5.573 -11.668 22.353 1.00 92.81 167 ALA A O 1
ATOM 1265 N N . ASP A 1 168 ? -3.610 -12.085 23.346 1.00 90.00 168 ASP A N 1
ATOM 1266 C CA . ASP A 1 168 ? -2.992 -12.631 22.143 1.00 90.00 168 ASP A CA 1
ATOM 1267 C C . ASP A 1 168 ? -3.517 -14.057 21.897 1.00 90.00 168 ASP A C 1
ATOM 1269 O O . ASP A 1 168 ? -3.448 -14.937 22.761 1.00 90.00 168 ASP A O 1
ATOM 1273 N N . ARG A 1 169 ? -4.078 -14.285 20.708 1.00 89.62 169 ARG A N 1
ATOM 1274 C CA . ARG A 1 169 ? -4.549 -15.591 20.240 1.00 89.62 169 ARG A CA 1
ATOM 1275 C C . ARG A 1 169 ? -3.714 -16.021 19.032 1.00 89.62 169 ARG A C 1
ATOM 1277 O O . ARG A 1 169 ? -3.164 -15.176 18.324 1.00 89.62 169 ARG A O 1
ATOM 1284 N N . PRO A 1 170 ? -3.602 -17.328 18.750 1.00 90.56 170 PRO A N 1
ATOM 1285 C CA . PRO A 1 170 ? -2.955 -17.776 17.524 1.00 90.56 170 PRO A CA 1
ATOM 1286 C C . PRO A 1 170 ? -3.620 -17.145 16.288 1.00 90.56 170 PRO A C 1
ATOM 1288 O O . PRO A 1 170 ? -4.775 -17.426 15.982 1.00 90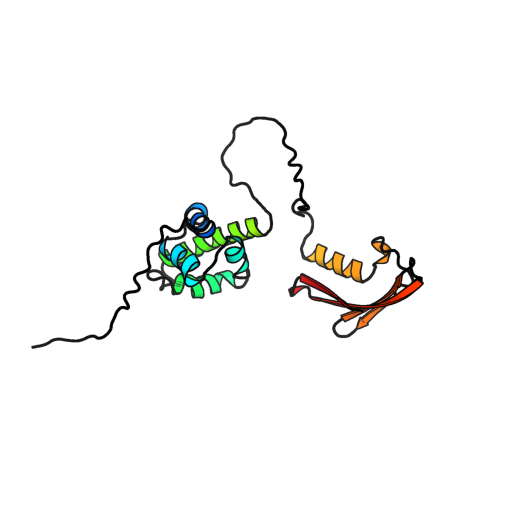.56 170 PRO A O 1
ATOM 1291 N N . GLY A 1 171 ? -2.887 -16.272 15.592 1.00 85.44 171 GLY A N 1
ATOM 1292 C CA . GLY A 1 171 ? -3.323 -15.626 14.350 1.00 85.44 171 GLY A CA 1
ATOM 1293 C C . GLY A 1 171 ? -4.052 -14.283 14.492 1.00 85.44 171 GLY A C 1
ATOM 1294 O O . GLY A 1 171 ? -4.244 -13.626 13.471 1.00 85.44 171 GLY A O 1
ATOM 1295 N N . TYR A 1 172 ? -4.425 -13.846 15.700 1.00 92.19 172 TYR A N 1
ATOM 1296 C CA . TYR A 1 172 ? -5.091 -12.553 15.913 1.00 92.19 172 TYR A CA 1
ATOM 1297 C C . TYR A 1 172 ? -4.969 -12.045 17.356 1.00 92.19 172 TYR A C 1
ATOM 1299 O O . TYR A 1 172 ? -4.754 -12.800 18.301 1.00 92.19 172 TYR A O 1
ATOM 1307 N N . LEU A 1 173 ? -5.150 -10.742 17.536 1.00 92.44 173 LEU A N 1
ATOM 1308 C CA . LEU A 1 173 ? -5.315 -10.110 18.838 1.00 92.44 173 LEU A CA 1
ATOM 1309 C C . LEU A 1 173 ? -6.812 -10.052 19.163 1.00 92.44 173 LEU A C 1
ATOM 1311 O O . LEU A 1 173 ? -7.574 -9.435 18.422 1.00 92.44 173 LEU A O 1
ATOM 1315 N N . ALA A 1 174 ? -7.237 -10.683 20.253 1.00 93.75 174 ALA A N 1
ATOM 1316 C CA . ALA A 1 174 ? -8.595 -10.535 20.761 1.00 93.75 174 ALA A CA 1
ATOM 1317 C C . ALA A 1 174 ? -8.653 -9.312 21.680 1.00 93.75 174 ALA A C 1
ATOM 1319 O O . ALA A 1 174 ? -7.884 -9.219 22.640 1.00 93.75 174 ALA A O 1
ATOM 1320 N N . ARG A 1 175 ? -9.560 -8.381 21.393 1.00 96.75 175 ARG A N 1
ATOM 1321 C CA . ARG A 1 175 ? -9.791 -7.188 22.207 1.00 96.75 175 ARG A CA 1
ATOM 1322 C C . ARG A 1 175 ? -11.257 -7.100 22.588 1.00 96.75 175 ARG A C 1
ATOM 1324 O O . ARG A 1 175 ? -12.099 -6.953 21.716 1.00 96.75 175 ARG A O 1
ATOM 1331 N N . SER A 1 176 ? -11.562 -7.126 23.877 1.00 95.50 176 SER A N 1
ATOM 1332 C CA . SER A 1 176 ? -12.899 -6.824 24.385 1.00 95.50 176 SER A CA 1
ATOM 1333 C C . SER A 1 176 ? -12.917 -5.442 25.022 1.00 95.50 176 SER A C 1
ATOM 1335 O O . SER A 1 176 ? -11.975 -5.080 25.720 1.00 95.50 176 SER A O 1
ATOM 1337 N N . MET A 1 177 ? -13.982 -4.678 24.815 1.00 96.00 177 MET A N 1
ATOM 1338 C CA . MET A 1 177 ? -14.160 -3.357 25.424 1.00 96.00 177 MET A CA 1
ATOM 1339 C C . MET A 1 177 ? -15.640 -3.039 25.638 1.00 96.00 177 MET A C 1
ATOM 1341 O O . MET A 1 177 ? -16.504 -3.620 24.982 1.00 96.00 177 MET A O 1
ATOM 1345 N N . THR A 1 178 ? -15.926 -2.080 26.510 1.00 95.81 178 THR A N 1
ATOM 1346 C CA . THR A 1 178 ? -17.246 -1.466 26.684 1.00 95.81 178 THR A CA 1
ATOM 1347 C C . THR A 1 178 ? -17.262 -0.116 25.965 1.00 95.81 178 THR A C 1
ATOM 1349 O O . THR A 1 178 ? -16.434 0.743 26.250 1.00 95.81 178 THR A O 1
ATOM 1352 N N . ILE A 1 179 ? -18.194 0.099 25.034 1.00 93.12 179 ILE A N 1
ATOM 1353 C CA . ILE A 1 179 ? -18.386 1.404 24.380 1.00 93.12 179 ILE A CA 1
ATOM 1354 C C . ILE A 1 179 ? -19.235 2.278 25.303 1.00 93.12 179 ILE A C 1
ATOM 1356 O O . ILE A 1 179 ? -20.437 2.033 25.427 1.00 93.12 179 ILE A O 1
ATOM 1360 N N . ASN A 1 180 ? -18.653 3.312 25.911 1.00 90.75 180 ASN A N 1
ATOM 1361 C CA . ASN A 1 180 ? -19.311 4.078 26.979 1.00 90.75 180 ASN A CA 1
ATOM 1362 C C . ASN A 1 180 ? -20.621 4.730 26.519 1.00 90.75 180 ASN A C 1
ATOM 1364 O O . ASN A 1 180 ? -21.624 4.653 27.222 1.00 90.75 180 ASN A O 1
ATOM 1368 N N . ALA A 1 181 ? -20.650 5.271 25.297 1.00 91.88 181 ALA A N 1
ATOM 1369 C CA . ALA A 1 181 ? -21.845 5.888 24.721 1.00 91.88 181 ALA A CA 1
ATOM 1370 C C . ALA A 1 181 ? -23.061 4.944 24.613 1.00 91.88 181 ALA A C 1
ATOM 1372 O O . ALA A 1 181 ? -24.198 5.406 24.602 1.00 91.88 181 ALA A O 1
ATOM 1373 N N . THR A 1 182 ? -22.840 3.628 24.507 1.00 93.88 182 THR A N 1
ATOM 1374 C CA . THR A 1 182 ? -23.924 2.639 24.338 1.00 93.88 182 THR A CA 1
ATOM 1375 C C . THR A 1 182 ? -24.021 1.627 25.476 1.00 93.88 182 THR A C 1
ATOM 1377 O O . THR A 1 182 ? -24.977 0.857 25.519 1.00 93.88 182 THR A O 1
ATOM 1380 N N . GLY A 1 183 ? -23.019 1.570 26.355 1.00 92.50 183 GLY A N 1
ATOM 1381 C CA . GLY A 1 183 ? -22.848 0.520 27.360 1.00 92.50 183 GLY A CA 1
ATOM 1382 C C . GLY A 1 183 ? -22.621 -0.883 26.782 1.00 92.50 183 GLY A C 1
ATOM 1383 O O . GLY A 1 183 ? -22.573 -1.851 27.538 1.00 92.50 183 GLY A O 1
ATOM 1384 N N . LYS A 1 184 ? -22.506 -1.038 25.454 1.00 94.88 184 LYS A N 1
ATOM 1385 C CA . LYS A 1 184 ? -22.352 -2.352 24.824 1.00 94.88 184 LYS A CA 1
ATOM 1386 C C . LYS A 1 184 ? -20.932 -2.861 24.989 1.00 94.88 184 LYS A C 1
ATOM 1388 O O . LYS A 1 184 ? -19.974 -2.154 24.672 1.00 94.88 184 LYS A O 1
ATOM 1393 N N . ARG A 1 185 ? -20.821 -4.123 25.401 1.00 95.19 185 ARG A N 1
ATOM 1394 C CA . ARG A 1 185 ? -19.568 -4.867 25.350 1.00 95.19 185 ARG A CA 1
ATOM 1395 C C . ARG A 1 185 ? -19.384 -5.452 23.955 1.00 95.19 185 ARG A C 1
ATOM 1397 O O . ARG A 1 185 ? -20.293 -6.087 23.423 1.00 95.19 185 ARG A O 1
ATOM 1404 N N . VAL A 1 186 ? -18.218 -5.213 23.380 1.00 95.00 186 VAL A N 1
ATOM 1405 C CA . VAL A 1 186 ? -17.836 -5.638 22.036 1.00 95.00 186 VAL A CA 1
ATOM 1406 C C . VAL A 1 186 ? -16.542 -6.431 22.137 1.00 95.00 186 VAL A C 1
ATOM 1408 O O . VAL A 1 186 ? -15.662 -6.065 22.914 1.00 95.00 186 VAL A O 1
ATOM 1411 N N . GLU A 1 187 ? -16.440 -7.515 21.376 1.00 96.12 187 GLU A N 1
ATOM 1412 C CA . GLU A 1 187 ? -15.198 -8.251 21.163 1.00 96.12 187 GLU A CA 1
ATOM 1413 C C . GLU A 1 187 ? -14.771 -8.074 19.709 1.00 96.12 187 GLU A C 1
ATOM 1415 O O . GLU A 1 187 ? -15.590 -8.159 18.805 1.00 96.12 187 GLU A O 1
ATOM 1420 N N . GLU A 1 188 ? -13.492 -7.796 19.501 1.00 94.62 188 GLU A N 1
ATOM 1421 C CA . GLU A 1 188 ? -12.878 -7.645 18.195 1.00 94.62 188 GLU A CA 1
ATOM 1422 C C . GLU A 1 188 ? -11.753 -8.660 18.020 1.00 94.62 188 GLU A C 1
ATOM 1424 O O . GLU A 1 188 ? -10.900 -8.840 18.896 1.00 94.62 188 GLU A O 1
ATOM 1429 N N . HIS A 1 189 ? -11.702 -9.276 16.844 1.00 96.62 189 HIS A N 1
ATOM 1430 C CA . HIS A 1 189 ? -10.583 -10.072 16.362 1.00 96.62 189 HIS A CA 1
ATOM 1431 C C . HIS A 1 189 ? -9.763 -9.216 15.401 1.00 96.62 189 HIS A C 1
ATOM 1433 O O . HIS A 1 189 ? -10.184 -8.914 14.281 1.00 96.62 189 HIS A O 1
ATOM 1439 N N . ILE A 1 190 ? -8.592 -8.793 15.867 1.00 94.94 190 ILE A N 1
ATOM 1440 C CA . ILE A 1 190 ? -7.724 -7.848 15.170 1.00 94.94 190 ILE A CA 1
ATOM 1441 C C . ILE A 1 190 ? -6.571 -8.611 14.523 1.00 94.94 190 ILE A C 1
ATOM 1443 O O . ILE A 1 190 ? -5.746 -9.225 15.202 1.00 94.94 190 ILE A O 1
ATOM 1447 N N . TYR A 1 191 ? -6.491 -8.542 13.199 1.00 91.56 191 TYR A N 1
ATOM 1448 C CA . TYR A 1 191 ? -5.450 -9.179 12.399 1.00 91.56 191 TYR A CA 1
ATOM 1449 C C . TYR A 1 191 ? -4.467 -8.110 11.940 1.00 91.56 191 TYR A C 1
ATOM 1451 O O . TYR A 1 191 ? -4.822 -7.244 11.145 1.00 91.56 191 TYR A O 1
ATOM 1459 N N . ALA A 1 192 ? -3.235 -8.168 12.436 1.00 88.06 192 ALA A N 1
ATOM 1460 C CA . ALA A 1 192 ? -2.182 -7.232 12.066 1.00 88.06 192 ALA A CA 1
ATOM 1461 C C . ALA A 1 192 ? -1.180 -7.927 11.133 1.00 88.06 192 ALA A C 1
ATOM 1463 O O . ALA A 1 192 ? -0.468 -8.843 11.545 1.00 88.06 192 ALA A O 1
ATOM 1464 N N . SER A 1 193 ? -1.134 -7.505 9.868 1.00 85.75 193 SER A N 1
ATOM 1465 C CA . SER A 1 193 ? -0.176 -7.987 8.874 1.00 85.75 193 SER A CA 1
ATOM 1466 C C . SER A 1 193 ? 0.780 -6.872 8.474 1.00 85.75 193 SER A C 1
ATOM 1468 O O . SER A 1 193 ? 0.521 -6.102 7.552 1.00 85.75 193 SER A O 1
ATOM 1470 N N . GLU A 1 194 ? 1.926 -6.823 9.147 1.00 84.38 194 GLU A N 1
ATOM 1471 C CA . GLU A 1 194 ? 2.945 -5.796 8.909 1.00 84.38 194 GLU A CA 1
ATOM 1472 C C . GLU A 1 194 ? 3.460 -5.822 7.472 1.00 84.38 194 GLU A C 1
ATOM 1474 O O . GLU A 1 194 ? 3.581 -4.789 6.828 1.00 84.38 194 GLU A O 1
ATOM 1479 N N . ARG A 1 195 ? 3.680 -7.024 6.925 1.00 78.06 195 ARG A N 1
ATOM 1480 C CA . ARG A 1 195 ? 4.164 -7.195 5.547 1.00 78.06 195 ARG A CA 1
ATOM 1481 C C . ARG A 1 195 ? 3.201 -6.653 4.495 1.00 78.06 195 ARG A C 1
ATOM 1483 O O . ARG A 1 195 ? 3.651 -6.265 3.427 1.00 78.06 195 ARG A O 1
ATOM 1490 N N . LYS A 1 196 ? 1.896 -6.675 4.777 1.00 84.56 196 LYS A N 1
ATOM 1491 C CA . LYS A 1 196 ? 0.867 -6.121 3.890 1.00 84.56 196 LYS A CA 1
ATOM 1492 C C . LYS A 1 196 ? 0.557 -4.656 4.200 1.00 84.56 196 LYS A C 1
ATOM 1494 O O . LYS A 1 196 ? -0.124 -4.016 3.413 1.00 84.56 196 LYS A O 1
ATOM 1499 N N . GLY A 1 197 ? 1.029 -4.137 5.335 1.00 86.50 197 GLY A N 1
ATOM 1500 C CA . GLY A 1 197 ? 0.648 -2.816 5.827 1.00 86.50 197 GLY A CA 1
ATOM 1501 C C . GLY A 1 197 ? -0.808 -2.731 6.288 1.00 86.50 197 GLY A C 1
ATOM 1502 O O . GLY A 1 197 ? -1.387 -1.650 6.285 1.00 86.50 197 GLY A O 1
ATOM 1503 N N . GLU A 1 198 ? -1.417 -3.857 6.671 1.00 90.69 198 GLU A N 1
ATOM 1504 C CA . GLU A 1 198 ? -2.852 -3.945 6.956 1.00 90.69 198 GLU A CA 1
ATOM 1505 C C . GLU A 1 198 ? -3.113 -4.277 8.427 1.00 90.69 198 GLU A C 1
ATOM 1507 O O . GLU A 1 198 ? -2.518 -5.200 8.991 1.00 90.69 198 GLU A O 1
ATOM 1512 N N . ILE A 1 199 ? -4.071 -3.571 9.033 1.00 93.06 199 ILE A N 1
ATOM 1513 C CA . ILE A 1 199 ? -4.717 -3.990 10.280 1.00 93.06 199 ILE A CA 1
ATOM 1514 C C . ILE A 1 199 ? -6.214 -4.113 10.021 1.00 93.06 199 ILE A C 1
ATOM 1516 O O . ILE A 1 199 ? -6.877 -3.136 9.677 1.00 93.06 199 ILE A O 1
ATOM 1520 N N . ILE A 1 200 ? -6.740 -5.320 10.201 1.00 92.75 200 ILE A N 1
ATOM 1521 C CA . 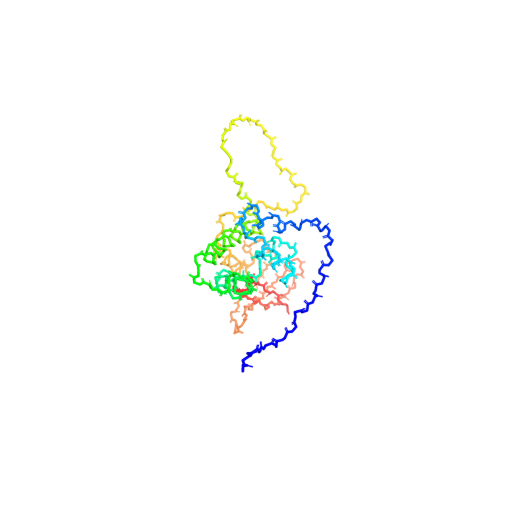ILE A 1 200 ? -8.142 -5.650 9.957 1.00 92.75 200 ILE A CA 1
ATOM 1522 C C . ILE A 1 200 ? -8.825 -5.864 11.304 1.00 92.75 200 ILE A C 1
ATOM 1524 O O . ILE A 1 200 ? -8.408 -6.724 12.077 1.00 92.75 200 ILE A O 1
ATOM 1528 N N . TYR A 1 201 ? -9.892 -5.110 11.556 1.00 93.44 201 TYR A N 1
ATOM 1529 C CA . TYR A 1 201 ? -10.748 -5.243 12.733 1.00 93.44 201 TYR A CA 1
ATOM 1530 C C . TYR A 1 201 ? -12.012 -6.005 12.332 1.00 93.44 201 TYR A C 1
ATOM 1532 O O . TYR A 1 201 ? -12.687 -5.616 11.377 1.00 93.44 201 TYR A O 1
ATOM 1540 N N . ARG A 1 202 ? -12.320 -7.102 13.026 1.00 93.69 202 ARG A N 1
ATOM 1541 C CA . ARG A 1 202 ? -13.554 -7.881 12.839 1.00 93.69 202 ARG A CA 1
ATOM 1542 C C . ARG A 1 202 ? -14.267 -8.028 14.173 1.00 93.69 202 ARG A C 1
ATOM 1544 O O . ARG A 1 202 ? -13.584 -8.196 15.172 1.00 93.69 202 ARG A O 1
ATOM 1551 N N . LEU A 1 203 ? -15.594 -7.949 14.164 1.00 87.12 203 LEU A N 1
ATOM 1552 C CA . LEU A 1 203 ? -16.458 -8.229 15.316 1.00 87.12 203 LEU A CA 1
ATOM 1553 C C . LEU A 1 203 ? -16.825 -9.712 15.382 1.00 87.12 203 LEU A C 1
ATOM 1555 O O . LEU A 1 203 ? -16.850 -10.337 14.294 1.00 87.12 203 LEU A O 1
#

InterPro domains:
  IPR007959 Dinoflagellate luciferase, N-terminal [PF05295] (22-102)
  IPR023393 START-like domain superfamily [G3DSA:3.30.530.20] (130-202)

Radius of gyration: 26.43 Å; chains: 1; bounding box: 51×63×88 Å

pLDDT: mean 73.03, std 19.51, range [28.88, 96.75]

Sequence (203 aa):
SSRFGLKQPIHNWQCSSHPAAMSALAQFLLNDGRVDAQVVSYVTQTLQLDSVSDFANFWTSAEYEKGVQADIVQKVAGFGDTSSPAAKLQTTRLRAAWKLAQDQASGSRTAAKAPVKEAVAAAQCVGMGWTSPDVTTATWDGLWAALVFKARNPEKFKMDVSDVVVADRPGYLARSMTINATGKRVEEHIYASERKGEIIYRL